Protein AF-A0A7C3TAK8-F1 (afdb_monomer_lite)

Sequence (300 aa):
MRSSPQGTPQSAGALSPDDLLASLFSAPSAEVPKWRRKILHLPTDVAARVLQSALAVSHNFREYQRLAFALAKLPCSEARETLAAQIRENHPYASVAVRALEYGGTPECLDKLVELIGAAPKRLKRAIARALARRRYAPGLPVICHHAYFRNKQPDPFIVHALTLFGRPAAILNLLIEDFRLDAETVAATIVALEALPPVLRRLKVLPALRRMAEEETRVPRERVQAICASYFNRTTLLRPSEREASSTLLRPASGPVQRETETLLRPSSENDLREEPEEPRPWWSRLAGRIRDLLDGSV

Foldseek 3Di:
DDDDDDDDPPDPDDQDLVNLLVCCVPPDPVCNVVSLVVLVPDDLVSSLVSLLVSLVPDPDLVSVLSSLLSLLLRPDPSSLVSLLVCQLVVPVNNLSSLVSLLNSLPLVSLVSLLVSLVRGDPVSVLSSLLSCLQSLPLVSQLSLLCQQAPPDPHGDVSSLVSLPSNDALLSNLCSNLVDPVDALLSSLNSVVSQVVSCPRNPPPPVLVSLVVVLVDPDPGDSVSSVSNNVSNCLQPDQWDDDPDDPPDPQTAGHDDPDDDDDRPRPDPPDPPPPDDDDPDPPPPVVVVVVVVVCVVVDDD

pLDDT: mean 74.64, std 18.74, range [31.97, 96.0]

Radius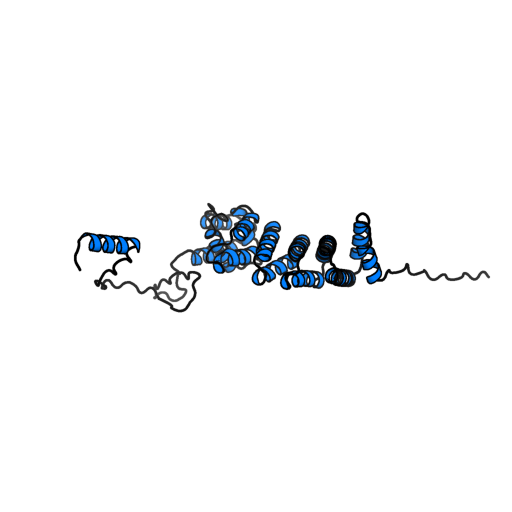 of gyration: 30.37 Å; chains: 1; bounding box: 61×72×121 Å

Structure (mmCIF, N/CA/C/O backbone):
data_AF-A0A7C3TAK8-F1
#
_entry.id   AF-A0A7C3TAK8-F1
#
loop_
_atom_site.group_PDB
_atom_site.id
_atom_site.type_symbol
_atom_site.label_atom_id
_atom_site.label_alt_id
_atom_site.label_comp_id
_atom_site.label_asym_id
_atom_site.label_entity_id
_atom_site.label_seq_id
_atom_site.pdbx_PDB_ins_code
_atom_site.Cartn_x
_atom_site.Cartn_y
_atom_site.Cartn_z
_atom_site.occupancy
_atom_site.B_iso_or_equiv
_atom_site.auth_seq_id
_atom_site.auth_comp_id
_atom_site.auth_asym_id
_atom_site.auth_atom_id
_atom_site.pdbx_PDB_model_num
ATOM 1 N N . MET A 1 1 ? 1.103 31.663 -69.637 1.00 39.72 1 MET A N 1
ATOM 2 C CA . MET A 1 1 ? 0.854 30.322 -69.069 1.00 39.72 1 MET A CA 1
ATOM 3 C C . MET A 1 1 ? 2.088 29.898 -68.286 1.00 39.72 1 MET A C 1
ATOM 5 O O . MET A 1 1 ? 3.092 29.559 -68.891 1.00 39.72 1 MET A O 1
ATOM 9 N N . ARG A 1 2 ? 2.062 30.043 -66.956 1.00 35.00 2 ARG A N 1
ATOM 10 C CA . ARG A 1 2 ? 3.114 29.573 -66.043 1.00 35.00 2 ARG A CA 1
ATOM 11 C C . ARG A 1 2 ? 2.514 28.427 -65.236 1.00 35.00 2 ARG A C 1
ATOM 13 O O . ARG A 1 2 ? 1.583 28.653 -64.472 1.00 35.00 2 ARG A O 1
ATOM 20 N N . SER A 1 3 ? 2.997 27.217 -65.466 1.00 34.38 3 SER A N 1
ATOM 21 C CA . SER A 1 3 ? 2.656 26.027 -64.692 1.00 34.38 3 SER A CA 1
ATOM 22 C C . SER A 1 3 ? 3.538 25.973 -63.446 1.00 34.38 3 SER A C 1
ATOM 24 O O . SER A 1 3 ? 4.749 25.781 -63.543 1.00 34.38 3 SER A O 1
ATOM 26 N N . SER A 1 4 ? 2.923 26.177 -62.284 1.00 33.97 4 SER A N 1
ATOM 27 C CA . SER A 1 4 ? 3.524 25.943 -60.971 1.00 33.97 4 SER A CA 1
ATOM 28 C C . SER A 1 4 ? 3.759 24.443 -60.757 1.00 33.97 4 SER A C 1
ATOM 30 O O . SER A 1 4 ? 2.826 23.668 -60.980 1.00 33.97 4 SER A O 1
ATOM 32 N N . PRO A 1 5 ? 4.931 23.999 -60.275 1.00 40.53 5 PRO A N 1
ATOM 33 C CA . PRO A 1 5 ? 5.057 22.659 -59.730 1.00 40.53 5 PRO A CA 1
ATOM 34 C C . PRO A 1 5 ? 4.454 22.646 -58.320 1.00 40.53 5 PRO A C 1
ATOM 36 O O . PRO A 1 5 ? 4.880 23.381 -57.428 1.00 40.53 5 PRO A O 1
ATOM 39 N N . GLN A 1 6 ? 3.431 21.813 -58.134 1.00 39.69 6 GLN A N 1
ATOM 40 C CA . GLN A 1 6 ? 2.915 21.432 -56.824 1.00 39.69 6 GLN A CA 1
ATOM 41 C C . GLN A 1 6 ? 3.996 20.630 -56.091 1.00 39.69 6 GLN A C 1
ATOM 43 O O . GLN A 1 6 ? 4.201 19.449 -56.355 1.00 39.69 6 GLN A O 1
ATOM 48 N N . GLY A 1 7 ? 4.704 21.286 -55.174 1.00 31.97 7 GLY A N 1
ATOM 49 C CA . GLY A 1 7 ? 5.477 20.607 -54.145 1.00 31.97 7 GLY A CA 1
ATOM 50 C C . GLY A 1 7 ? 4.521 20.081 -53.082 1.00 31.97 7 GLY A C 1
ATOM 51 O O . GLY A 1 7 ? 3.981 20.852 -52.291 1.00 31.97 7 GLY A O 1
ATOM 52 N N . THR A 1 8 ? 4.301 18.770 -53.070 1.00 34.66 8 THR A N 1
ATOM 53 C CA . THR A 1 8 ? 3.756 18.049 -51.915 1.00 34.66 8 THR A CA 1
ATOM 54 C C . THR A 1 8 ? 4.577 18.397 -50.667 1.00 34.66 8 THR A C 1
ATOM 56 O O . THR A 1 8 ? 5.810 18.341 -50.741 1.00 34.66 8 THR A O 1
ATOM 59 N N . PRO A 1 9 ? 3.957 18.741 -49.524 1.00 39.41 9 PRO A N 1
ATOM 60 C CA . PRO A 1 9 ? 4.706 18.984 -48.302 1.00 39.41 9 PRO A CA 1
ATOM 61 C C . PRO A 1 9 ? 5.405 17.687 -47.890 1.00 39.41 9 PRO A C 1
ATOM 63 O O . PRO A 1 9 ? 4.763 16.669 -47.636 1.00 39.41 9 PRO A O 1
ATOM 66 N N . GLN A 1 10 ? 6.737 17.732 -47.860 1.00 35.00 10 GLN A N 1
ATOM 67 C CA . GLN A 1 10 ? 7.578 16.697 -47.278 1.00 35.00 10 GLN A CA 1
ATOM 68 C C . GLN A 1 10 ? 7.094 16.421 -45.852 1.00 35.00 10 GLN A C 1
ATOM 70 O O . GLN A 1 10 ? 7.135 17.296 -44.986 1.00 35.00 10 GLN A O 1
ATOM 75 N N . SER A 1 11 ? 6.633 15.196 -45.609 1.00 36.91 11 SER A N 1
ATOM 76 C CA . SER A 1 11 ? 6.437 14.665 -44.268 1.00 36.91 11 SER A CA 1
ATOM 77 C C . SER A 1 11 ? 7.770 14.752 -43.527 1.00 36.91 11 SER A C 1
ATOM 79 O O . SER A 1 11 ? 8.714 14.033 -43.861 1.00 36.91 11 SER A O 1
ATOM 81 N N . ALA A 1 12 ? 7.866 15.652 -42.549 1.00 36.44 12 ALA A N 1
ATOM 82 C CA . ALA A 1 12 ? 8.983 15.692 -41.616 1.00 36.44 12 ALA A CA 1
ATOM 83 C C . ALA A 1 12 ? 9.189 14.279 -41.046 1.00 36.44 12 ALA A C 1
ATOM 85 O O . ALA A 1 12 ? 8.255 13.702 -40.490 1.00 36.44 12 ALA A O 1
ATOM 86 N N . GLY A 1 13 ? 10.380 13.713 -41.258 1.00 39.81 13 GLY A N 1
ATOM 87 C CA . GLY A 1 13 ? 10.695 12.318 -40.959 1.00 39.81 13 GLY A CA 1
ATOM 88 C C . GLY A 1 13 ? 10.281 11.924 -39.544 1.00 39.81 13 GLY A C 1
ATOM 89 O O . GLY A 1 13 ? 10.879 12.366 -38.560 1.00 39.81 13 GLY A O 1
ATOM 90 N N . ALA A 1 14 ? 9.245 11.094 -39.446 1.00 49.59 14 ALA A N 1
ATOM 91 C CA . ALA A 1 14 ? 8.880 10.431 -38.209 1.00 49.59 14 ALA A CA 1
ATOM 92 C C . ALA A 1 14 ? 9.986 9.415 -37.902 1.00 49.59 14 ALA A C 1
ATOM 94 O O . ALA A 1 14 ? 10.081 8.381 -38.558 1.00 49.59 14 ALA A O 1
ATOM 95 N N . LEU A 1 15 ? 10.865 9.752 -36.956 1.00 59.84 15 LEU A N 1
ATOM 96 C CA . LEU A 1 15 ? 11.874 8.825 -36.440 1.00 59.84 15 LEU A CA 1
ATOM 97 C C . LEU A 1 15 ? 11.175 7.549 -35.964 1.00 59.84 15 LEU A C 1
ATOM 99 O O . LEU A 1 15 ? 10.177 7.632 -35.239 1.00 59.84 15 LEU A O 1
ATOM 103 N N . SER A 1 16 ? 11.701 6.391 -36.370 1.00 69.81 16 SER A N 1
ATOM 104 C CA . SER A 1 16 ? 11.191 5.099 -35.922 1.00 69.81 16 SER A CA 1
ATOM 105 C C . SER A 1 16 ? 11.230 5.031 -34.387 1.00 69.81 16 SER A C 1
ATOM 107 O O . SER A 1 16 ? 12.150 5.582 -33.771 1.00 69.81 16 SER A O 1
ATOM 109 N N . PRO A 1 17 ? 10.260 4.369 -33.732 1.00 63.12 17 PRO A N 1
ATOM 110 C CA . PRO A 1 17 ? 10.298 4.157 -32.290 1.00 63.12 17 PRO A CA 1
ATOM 111 C C . PRO A 1 17 ? 11.620 3.536 -31.801 1.00 63.12 17 PRO A C 1
ATOM 113 O O . PRO A 1 17 ? 12.100 3.907 -30.730 1.00 63.12 17 PRO A O 1
ATOM 116 N N . ASP A 1 18 ? 12.253 2.689 -32.615 1.00 63.19 18 ASP A N 1
ATOM 117 C CA . ASP A 1 18 ? 13.557 2.087 -32.316 1.00 63.19 18 ASP A CA 1
ATOM 118 C C . ASP A 1 18 ? 14.712 3.100 -32.417 1.00 63.19 18 ASP A C 1
ATOM 120 O O . ASP A 1 18 ? 15.604 3.114 -31.565 1.00 63.19 18 ASP A O 1
ATOM 124 N N . ASP A 1 19 ? 14.653 4.036 -33.371 1.00 65.56 19 ASP A N 1
ATOM 125 C CA . ASP A 1 19 ? 15.633 5.126 -33.506 1.00 65.56 19 ASP A CA 1
ATOM 126 C C . ASP A 1 19 ? 15.550 6.104 -32.324 1.00 65.56 19 ASP A C 1
ATOM 128 O O . ASP A 1 19 ? 16.561 6.649 -31.868 1.00 65.56 19 ASP A O 1
ATOM 132 N N . LEU A 1 20 ? 14.341 6.319 -31.790 1.00 67.06 20 LEU A N 1
ATOM 133 C CA . LEU A 1 20 ? 14.117 7.133 -30.593 1.00 67.06 20 LEU A CA 1
ATOM 134 C C . LEU A 1 20 ? 14.710 6.482 -29.339 1.00 67.06 20 LEU A C 1
ATOM 136 O O . LEU A 1 20 ? 15.238 7.196 -28.482 1.00 67.06 20 LEU A O 1
ATOM 140 N N . LEU A 1 21 ? 14.659 5.152 -29.234 1.00 63.84 21 LEU A N 1
ATOM 141 C CA . LEU A 1 21 ? 15.285 4.409 -28.140 1.00 63.84 21 LEU A CA 1
ATOM 142 C C . LEU A 1 21 ? 16.800 4.408 -28.253 1.00 63.84 21 LEU A C 1
ATOM 144 O O . LEU A 1 21 ? 17.471 4.772 -27.288 1.00 63.84 21 LEU A O 1
ATOM 148 N N . ALA A 1 22 ? 17.339 4.091 -29.431 1.00 62.66 22 ALA A N 1
ATOM 149 C CA . ALA A 1 22 ? 18.774 4.152 -29.691 1.00 62.66 22 ALA A CA 1
ATOM 150 C C . ALA A 1 22 ? 19.341 5.547 -29.371 1.00 62.66 22 ALA A C 1
ATOM 152 O O . ALA A 1 22 ? 20.388 5.670 -28.729 1.00 62.66 22 ALA A O 1
ATOM 153 N N . SER A 1 23 ? 18.596 6.602 -29.718 1.00 66.12 23 SER A N 1
ATOM 154 C CA . SER A 1 23 ? 18.952 7.986 -29.393 1.00 66.12 23 SER A CA 1
ATOM 155 C C . SER A 1 23 ? 18.839 8.304 -27.898 1.00 66.12 23 SER A C 1
ATOM 157 O O . SER A 1 23 ? 19.676 9.030 -27.372 1.00 66.12 23 SER A O 1
ATOM 159 N N . LEU A 1 24 ? 17.845 7.765 -27.182 1.00 67.06 24 LEU A N 1
ATOM 160 C CA . LEU A 1 24 ? 17.702 7.943 -25.730 1.00 67.06 24 LEU A CA 1
ATOM 161 C C . LEU A 1 24 ? 18.849 7.273 -24.958 1.00 67.06 24 LEU A C 1
ATOM 163 O O . LEU A 1 24 ? 19.347 7.850 -23.989 1.00 67.06 24 LEU A O 1
ATOM 167 N N . PHE A 1 25 ? 19.249 6.071 -25.377 1.00 64.12 25 PHE A N 1
ATOM 168 C CA . PHE A 1 25 ? 20.331 5.306 -24.756 1.00 64.12 25 PHE A CA 1
ATOM 169 C C . PHE A 1 25 ? 21.714 5.890 -25.063 1.00 64.12 25 PHE A C 1
ATOM 171 O O . PHE A 1 25 ? 22.582 5.887 -24.195 1.00 64.12 25 PHE A O 1
ATOM 178 N N . SER A 1 26 ? 21.898 6.455 -26.259 1.00 64.06 26 SER A N 1
ATOM 179 C CA . SER A 1 26 ? 23.175 7.041 -26.693 1.00 64.06 26 SER A CA 1
ATOM 180 C C . SER A 1 26 ? 23.327 8.525 -26.327 1.00 64.06 26 SER A C 1
ATOM 182 O O . SER A 1 26 ? 24.415 9.085 -26.457 1.00 64.06 26 SER A O 1
ATOM 184 N N . ALA A 1 27 ? 22.254 9.189 -25.879 1.00 61.59 27 ALA A N 1
ATOM 185 C CA . ALA A 1 27 ? 22.272 10.618 -25.592 1.00 61.59 27 ALA A CA 1
ATOM 186 C C . ALA A 1 27 ? 23.139 10.960 -24.363 1.00 61.59 27 ALA A C 1
ATOM 188 O O . ALA A 1 27 ? 22.966 10.367 -23.288 1.00 61.59 27 ALA A O 1
ATOM 189 N N . PRO A 1 28 ? 23.995 11.998 -24.446 1.00 64.06 28 PRO A N 1
ATOM 190 C CA . PRO A 1 28 ? 24.678 12.525 -23.273 1.00 64.06 28 PRO A CA 1
ATOM 191 C C . PRO A 1 28 ? 23.649 12.999 -22.238 1.00 64.06 28 PRO A C 1
ATOM 193 O O . PRO A 1 28 ? 22.549 13.442 -22.573 1.00 64.06 28 PRO A O 1
ATOM 196 N N . SER A 1 29 ? 24.000 12.943 -20.947 1.00 62.78 29 SER A N 1
ATOM 197 C CA . SER A 1 29 ? 23.043 13.198 -19.854 1.00 62.78 29 SER A CA 1
ATOM 198 C C . SER A 1 29 ? 22.322 14.555 -19.943 1.00 62.78 29 SER A C 1
ATOM 200 O O . SER A 1 29 ? 21.230 14.689 -19.389 1.00 62.78 29 SER A O 1
ATOM 202 N N . ALA A 1 30 ? 22.911 15.542 -20.624 1.00 64.31 30 ALA A N 1
ATOM 203 C CA . ALA A 1 30 ? 22.325 16.859 -20.863 1.00 64.31 30 ALA A CA 1
ATOM 204 C C . ALA A 1 30 ? 21.160 16.845 -21.876 1.00 64.31 30 ALA A C 1
ATOM 206 O O . ALA A 1 30 ? 20.265 17.683 -21.793 1.00 64.31 30 ALA A O 1
ATOM 207 N N . GLU A 1 31 ? 21.122 15.880 -22.797 1.00 67.94 31 GLU A N 1
ATOM 208 C CA . GLU A 1 31 ? 20.113 15.787 -23.863 1.00 67.94 31 GLU A CA 1
ATOM 209 C C . GLU A 1 31 ? 18.930 14.878 -23.511 1.00 67.94 31 GLU A C 1
ATOM 211 O O . GLU A 1 31 ? 17.871 14.931 -24.139 1.00 67.94 31 GLU A O 1
ATOM 216 N N . VAL A 1 32 ? 19.058 14.090 -22.447 1.00 66.00 32 VAL A N 1
ATOM 217 C CA . VAL A 1 32 ? 18.008 13.199 -21.931 1.00 66.00 32 VAL A CA 1
ATOM 218 C C . VAL A 1 32 ? 16.669 13.914 -21.678 1.00 66.00 32 VAL A C 1
ATOM 220 O O . VAL A 1 32 ? 15.628 13.349 -22.019 1.00 66.00 32 VAL A O 1
ATOM 223 N N . PRO A 1 33 ? 16.611 15.155 -21.144 1.00 68.81 33 PRO A N 1
ATOM 224 C CA . PRO A 1 33 ? 15.347 15.879 -21.003 1.00 68.81 33 PRO A CA 1
ATOM 225 C C . PRO A 1 33 ? 14.663 16.170 -22.346 1.00 68.81 33 PRO A C 1
ATOM 227 O O . PRO A 1 33 ? 13.434 16.141 -22.421 1.00 68.81 33 PRO A O 1
ATOM 230 N N . LYS A 1 34 ? 15.441 16.426 -23.405 1.00 71.81 34 LYS A N 1
ATOM 231 C CA . LYS A 1 34 ? 14.942 16.703 -24.760 1.00 71.81 34 LYS A CA 1
ATOM 232 C C . LYS A 1 34 ? 14.314 15.449 -25.367 1.00 71.81 34 LYS A C 1
ATOM 234 O O . LYS A 1 34 ? 13.196 15.515 -25.870 1.00 71.81 34 LYS A O 1
ATOM 239 N N . TRP A 1 35 ? 14.981 14.303 -25.243 1.00 67.75 35 TRP A N 1
ATOM 240 C CA . TRP A 1 35 ? 14.453 13.013 -25.701 1.00 67.75 35 TRP A CA 1
ATOM 241 C C . TRP A 1 35 ? 13.244 12.553 -24.892 1.00 67.75 35 TRP A C 1
ATOM 243 O O . TRP A 1 35 ? 12.243 12.131 -25.463 1.00 67.75 35 TRP A O 1
ATOM 253 N N . ARG A 1 36 ? 13.264 12.755 -23.571 1.00 68.19 36 ARG A N 1
ATOM 254 C CA . ARG A 1 36 ? 12.106 12.489 -22.711 1.00 68.19 36 ARG A CA 1
ATOM 255 C C . ARG A 1 36 ? 10.881 13.301 -23.129 1.00 68.19 36 ARG A C 1
ATOM 257 O O . ARG A 1 36 ? 9.788 12.752 -23.154 1.00 68.19 36 ARG A O 1
ATOM 264 N N . ARG A 1 37 ? 11.045 14.589 -23.459 1.00 73.69 37 ARG A N 1
ATOM 265 C CA . ARG A 1 37 ? 9.940 15.412 -23.979 1.00 73.69 37 ARG A CA 1
ATOM 266 C C . ARG A 1 37 ? 9.415 14.849 -25.295 1.00 73.69 37 ARG A C 1
ATOM 268 O O . ARG A 1 37 ? 8.216 14.657 -25.409 1.00 73.69 37 ARG A O 1
ATOM 275 N N . LYS A 1 38 ? 10.300 14.514 -26.240 1.00 73.12 38 LYS A N 1
ATOM 276 C CA . LYS A 1 38 ? 9.901 13.924 -27.528 1.00 73.12 38 LYS A CA 1
ATOM 277 C C . LYS A 1 38 ? 9.096 12.629 -27.364 1.00 73.12 38 LYS A C 1
ATOM 279 O O . LYS A 1 38 ? 8.053 12.506 -27.987 1.00 73.12 38 LYS A O 1
ATOM 284 N N . ILE A 1 39 ? 9.527 11.712 -26.493 1.00 72.50 39 ILE A N 1
ATOM 285 C CA . ILE A 1 39 ? 8.811 10.447 -26.243 1.00 72.50 39 ILE A CA 1
ATOM 286 C C . ILE A 1 39 ? 7.451 10.699 -25.580 1.00 72.50 39 ILE A C 1
ATOM 288 O O . ILE A 1 39 ? 6.465 10.077 -25.952 1.00 72.50 39 ILE A O 1
ATOM 292 N N . LEU A 1 40 ? 7.371 11.639 -24.632 1.00 71.81 40 LEU A N 1
ATOM 293 C CA . LEU A 1 40 ? 6.108 11.991 -23.973 1.00 71.81 40 LEU A CA 1
ATOM 294 C C . LEU A 1 40 ? 5.127 12.758 -24.882 1.00 71.81 40 LEU A C 1
ATOM 296 O O . LEU A 1 40 ? 3.967 12.896 -24.510 1.00 71.81 40 LEU A O 1
ATOM 300 N N . HIS A 1 41 ? 5.572 13.257 -26.040 1.00 79.12 41 HIS A N 1
ATOM 301 C CA . HIS A 1 41 ? 4.708 13.867 -27.058 1.00 79.12 41 HIS A CA 1
ATOM 302 C C . HIS A 1 41 ? 4.146 12.856 -28.069 1.00 79.12 41 HIS A C 1
ATOM 304 O O . HIS A 1 41 ? 3.303 13.228 -28.883 1.00 79.12 41 HIS A O 1
ATOM 310 N N . LEU A 1 42 ? 4.593 11.597 -28.037 1.00 78.06 42 LEU A N 1
ATOM 311 C CA . LEU A 1 42 ? 3.998 10.530 -28.841 1.00 78.06 42 LEU A CA 1
ATOM 312 C C . LEU A 1 42 ? 2.617 10.136 -28.285 1.00 78.06 42 LEU A C 1
ATOM 314 O O . LEU A 1 42 ? 2.353 10.349 -27.098 1.00 78.06 42 LEU A O 1
ATOM 318 N N . PRO A 1 43 ? 1.755 9.498 -29.101 1.00 82.50 43 PRO A N 1
ATOM 319 C CA . PRO A 1 43 ? 0.556 8.836 -28.597 1.00 82.50 43 PRO A CA 1
ATOM 320 C C . PRO A 1 43 ? 0.905 7.893 -27.441 1.00 82.50 43 PRO A C 1
ATOM 322 O O . PRO A 1 43 ? 1.914 7.184 -27.496 1.00 82.50 43 PRO A O 1
ATOM 325 N N . THR A 1 44 ? 0.071 7.877 -26.402 1.00 82.44 44 THR A N 1
ATOM 326 C CA . THR A 1 44 ? 0.331 7.167 -25.138 1.00 82.44 44 THR A CA 1
ATOM 327 C C . THR A 1 44 ? 0.680 5.700 -25.339 1.00 82.44 44 THR A C 1
ATOM 329 O O . THR A 1 44 ? 1.598 5.202 -24.693 1.00 82.44 44 THR A O 1
ATOM 332 N N . ASP A 1 45 ? 0.011 5.036 -26.278 1.00 82.94 45 ASP A N 1
ATOM 333 C CA . ASP A 1 45 ? 0.165 3.600 -26.532 1.00 82.94 45 ASP A CA 1
ATOM 334 C C . ASP A 1 45 ? 1.469 3.288 -27.272 1.00 82.94 45 ASP A C 1
ATOM 336 O O . ASP A 1 45 ? 2.043 2.208 -27.134 1.00 82.94 45 ASP A O 1
ATOM 340 N N . VAL A 1 46 ? 1.961 4.241 -28.067 1.00 82.12 46 VAL A N 1
ATOM 341 C CA . VAL A 1 46 ? 3.260 4.133 -28.740 1.00 82.12 46 VAL A CA 1
ATOM 342 C C . VAL A 1 46 ? 4.367 4.414 -27.731 1.00 82.12 46 VAL A C 1
ATOM 344 O O . VAL A 1 46 ? 5.292 3.619 -27.600 1.00 82.12 46 VAL A O 1
ATOM 347 N N . ALA A 1 47 ? 4.241 5.491 -26.949 1.00 81.81 47 ALA A N 1
ATOM 348 C CA . ALA A 1 47 ? 5.196 5.827 -25.896 1.00 81.81 47 ALA A CA 1
ATOM 349 C C . ALA A 1 47 ? 5.331 4.705 -24.853 1.00 81.81 47 ALA A C 1
ATOM 351 O O . ALA A 1 47 ? 6.444 4.402 -24.423 1.00 81.81 47 ALA A O 1
ATOM 352 N N . ALA A 1 48 ? 4.215 4.076 -24.463 1.00 84.81 48 ALA A N 1
ATOM 353 C CA . ALA A 1 48 ? 4.203 2.959 -23.527 1.00 84.81 48 ALA A CA 1
ATOM 354 C C . ALA A 1 48 ? 4.982 1.767 -24.088 1.00 84.81 48 ALA A C 1
ATOM 356 O O . ALA A 1 48 ? 5.961 1.362 -23.468 1.00 84.81 48 ALA A O 1
ATOM 357 N N . ARG A 1 49 ? 4.631 1.271 -25.281 1.00 85.00 49 ARG A N 1
ATOM 358 C CA . ARG A 1 49 ? 5.310 0.124 -25.914 1.00 85.00 49 ARG A CA 1
ATOM 359 C C . ARG A 1 49 ? 6.812 0.343 -26.082 1.00 85.00 49 ARG A C 1
ATOM 361 O O . ARG A 1 49 ? 7.606 -0.528 -25.743 1.00 85.00 49 ARG A O 1
ATOM 368 N N . VAL A 1 50 ? 7.193 1.534 -26.533 1.00 82.56 50 VAL A N 1
ATOM 369 C CA . VAL A 1 50 ? 8.593 1.940 -26.717 1.00 82.56 50 VAL A CA 1
ATOM 370 C C . VAL A 1 50 ? 9.359 1.925 -25.396 1.00 82.56 50 VAL A C 1
ATOM 372 O O . VAL A 1 50 ? 10.452 1.381 -25.293 1.00 82.56 50 VAL A O 1
ATOM 375 N N . LEU A 1 51 ? 8.791 2.503 -24.340 1.00 84.31 51 LEU A N 1
ATOM 376 C CA . LEU A 1 51 ? 9.462 2.519 -23.045 1.00 84.31 51 LEU A CA 1
ATOM 377 C C . LEU A 1 51 ? 9.452 1.143 -22.360 1.00 84.31 51 LEU A C 1
ATOM 379 O O . LEU A 1 51 ? 10.368 0.857 -21.593 1.00 84.31 51 LEU A O 1
ATOM 383 N N . GLN A 1 52 ? 8.452 0.298 -22.624 1.00 87.25 52 GLN A N 1
ATOM 384 C CA . GLN A 1 52 ? 8.389 -1.080 -22.131 1.00 87.25 52 GLN A CA 1
ATOM 385 C C . GLN A 1 52 ? 9.498 -1.941 -22.742 1.00 87.25 52 GLN A C 1
ATOM 387 O O . GLN A 1 52 ? 10.239 -2.582 -21.996 1.00 87.25 52 GLN A O 1
ATOM 392 N N . SER A 1 53 ? 9.657 -1.914 -24.071 1.00 83.88 53 SER A N 1
ATOM 393 C CA . SER A 1 53 ? 10.725 -2.655 -24.756 1.00 83.88 53 SER A CA 1
ATOM 394 C C . SER A 1 53 ? 12.105 -2.186 -24.294 1.00 83.88 53 SER A C 1
ATOM 396 O O . SER A 1 53 ? 12.963 -2.998 -23.954 1.00 83.88 53 SER A O 1
ATOM 398 N N . ALA A 1 54 ? 12.288 -0.873 -24.154 1.00 82.31 54 ALA A N 1
ATOM 399 C CA . ALA A 1 54 ? 13.509 -0.283 -23.620 1.00 82.31 54 ALA A CA 1
ATOM 400 C C . ALA A 1 54 ? 13.807 -0.713 -22.179 1.00 82.31 54 ALA A C 1
ATOM 402 O O . ALA A 1 54 ? 14.958 -0.963 -21.824 1.00 82.31 54 ALA A O 1
ATOM 403 N N . LEU A 1 55 ? 12.780 -0.789 -21.329 1.00 86.00 55 LEU A N 1
ATOM 404 C CA . LEU A 1 55 ? 12.948 -1.185 -19.934 1.00 86.00 55 LEU A CA 1
ATOM 405 C C . LEU A 1 55 ? 13.366 -2.656 -19.825 1.00 86.00 55 LEU A C 1
ATOM 407 O O . LEU A 1 55 ? 14.231 -2.961 -19.004 1.00 86.00 55 LEU A O 1
ATOM 411 N N . ALA A 1 56 ? 12.829 -3.532 -20.679 1.00 84.69 56 ALA A N 1
ATOM 412 C CA . ALA A 1 56 ? 13.172 -4.955 -20.714 1.00 84.69 56 ALA A CA 1
ATOM 413 C C . ALA A 1 56 ? 14.646 -5.222 -21.075 1.00 84.69 56 ALA A C 1
ATOM 415 O O . ALA A 1 56 ? 15.231 -6.181 -20.579 1.00 84.69 56 ALA A O 1
ATOM 416 N N . VAL A 1 57 ? 15.256 -4.364 -21.899 1.00 83.88 57 VAL A N 1
ATOM 417 C CA . VAL A 1 57 ? 16.657 -4.503 -22.348 1.00 83.88 57 VAL A CA 1
ATOM 418 C C . VAL A 1 57 ? 17.624 -3.659 -21.501 1.00 83.88 57 VAL A C 1
ATOM 420 O O . VAL A 1 57 ? 18.836 -3.717 -21.672 1.00 83.88 57 VAL A O 1
ATOM 423 N N . SER A 1 58 ? 17.126 -2.863 -20.550 1.00 82.19 58 SER A N 1
ATOM 424 C CA . SER A 1 58 ? 17.990 -1.978 -19.762 1.00 82.19 58 SER A CA 1
ATOM 425 C C . SER A 1 58 ? 18.930 -2.754 -18.827 1.00 82.19 58 SER A C 1
ATOM 427 O O . SER A 1 58 ? 18.502 -3.518 -17.963 1.00 82.19 58 SER A O 1
ATOM 429 N N . HIS A 1 59 ? 20.237 -2.520 -18.969 1.00 79.00 59 HIS A N 1
ATOM 430 C CA . HIS A 1 59 ? 21.269 -3.219 -18.192 1.00 79.00 59 HIS A CA 1
ATOM 431 C C . HIS A 1 59 ? 21.804 -2.394 -17.015 1.00 79.00 59 HIS A C 1
ATOM 433 O O . HIS A 1 59 ? 22.432 -2.938 -16.107 1.00 79.00 59 HIS A O 1
ATOM 439 N N . ASN A 1 60 ? 21.555 -1.080 -17.002 1.00 86.31 60 ASN A N 1
ATOM 440 C CA . ASN A 1 60 ? 22.067 -0.171 -15.981 1.00 86.31 60 ASN A CA 1
ATOM 441 C C . ASN A 1 60 ? 20.945 0.421 -15.116 1.00 86.31 60 ASN A C 1
ATOM 443 O O . ASN A 1 60 ? 19.911 0.877 -15.605 1.00 86.31 60 ASN A O 1
ATOM 447 N N . PHE A 1 61 ? 21.208 0.525 -13.812 1.00 86.81 61 PHE A N 1
ATOM 448 C CA . PHE A 1 61 ? 20.349 1.183 -12.830 1.00 86.81 61 PHE A CA 1
ATOM 449 C C . PHE A 1 61 ? 19.873 2.581 -13.262 1.00 86.81 61 PHE A C 1
ATOM 451 O O . PHE A 1 61 ? 18.697 2.910 -13.099 1.00 86.81 61 PHE A O 1
ATOM 458 N N . ARG A 1 62 ? 20.767 3.428 -13.800 1.00 84.81 62 ARG A N 1
ATOM 459 C CA . ARG A 1 62 ? 20.413 4.814 -14.175 1.00 84.81 62 ARG A CA 1
ATOM 460 C C . ARG A 1 62 ? 19.427 4.864 -15.342 1.00 84.81 62 ARG A C 1
ATOM 462 O O . ARG A 1 62 ? 18.529 5.707 -15.342 1.00 84.81 62 ARG A O 1
ATOM 469 N N . GLU A 1 63 ? 19.595 3.979 -16.316 1.00 83.12 63 GLU A N 1
ATOM 470 C CA . GLU A 1 63 ? 18.701 3.843 -17.470 1.00 83.12 63 GLU A CA 1
ATOM 471 C C . GLU A 1 63 ? 17.349 3.304 -17.027 1.00 83.12 63 GLU A C 1
ATOM 473 O O . GLU A 1 63 ? 16.331 3.955 -17.263 1.00 83.12 63 GLU A O 1
ATOM 478 N N . TYR A 1 64 ? 17.355 2.204 -16.269 1.00 89.06 64 TYR A N 1
ATOM 479 C CA . TYR A 1 64 ? 16.150 1.617 -15.693 1.00 89.06 64 TYR A CA 1
ATOM 480 C C . TYR A 1 64 ? 15.342 2.659 -14.915 1.00 89.06 64 TYR A C 1
ATOM 482 O O . TYR A 1 64 ? 14.137 2.805 -15.107 1.00 89.06 64 TYR A O 1
ATOM 490 N N . GLN A 1 65 ? 16.005 3.450 -14.065 1.00 89.25 65 GLN A N 1
ATOM 491 C CA . GLN A 1 65 ? 15.347 4.510 -13.309 1.00 89.25 65 GLN A CA 1
ATOM 492 C C . GLN A 1 65 ? 14.701 5.553 -14.221 1.00 89.25 65 GLN A C 1
ATOM 494 O O . GLN A 1 65 ? 13.557 5.940 -14.000 1.00 89.25 65 GLN A O 1
ATOM 499 N N . ARG A 1 66 ? 15.395 6.024 -15.255 1.00 84.69 66 ARG A N 1
ATOM 500 C CA . ARG A 1 66 ? 14.834 7.031 -16.166 1.00 84.69 66 ARG A CA 1
ATOM 501 C C . ARG A 1 66 ? 13.614 6.496 -16.915 1.00 84.69 66 ARG A C 1
ATOM 503 O O . ARG A 1 66 ? 12.608 7.204 -16.984 1.00 84.69 66 ARG A O 1
ATOM 510 N N . LEU A 1 67 ? 13.694 5.262 -17.408 1.00 88.12 67 LEU A N 1
ATOM 511 C CA . LEU A 1 67 ? 12.626 4.590 -18.148 1.00 88.12 67 LEU A CA 1
ATOM 512 C C . LEU A 1 67 ? 11.417 4.307 -17.256 1.00 88.12 67 LEU A C 1
ATOM 514 O O . LEU A 1 67 ? 10.301 4.685 -17.604 1.00 88.12 67 LEU A O 1
ATOM 518 N N . ALA A 1 68 ? 11.632 3.762 -16.057 1.00 90.19 68 ALA A N 1
ATOM 519 C CA . ALA A 1 68 ? 10.558 3.470 -15.113 1.00 90.19 68 ALA A CA 1
ATOM 520 C C . ALA A 1 68 ? 9.779 4.737 -14.716 1.00 90.19 68 ALA A C 1
ATOM 522 O O . ALA A 1 68 ? 8.550 4.751 -14.716 1.00 90.19 68 ALA A O 1
ATOM 523 N N . PHE A 1 69 ? 10.481 5.841 -14.439 1.00 88.81 69 PHE A N 1
ATOM 524 C CA . PHE A 1 69 ? 9.846 7.127 -14.124 1.00 88.81 69 PHE A CA 1
ATOM 525 C C . PHE A 1 69 ? 9.230 7.828 -15.344 1.00 88.81 69 PHE A C 1
ATOM 527 O O . PHE A 1 69 ? 8.447 8.766 -15.176 1.00 88.81 69 PHE A O 1
ATOM 534 N N . ALA A 1 70 ? 9.616 7.466 -16.567 1.00 86.44 70 ALA A N 1
ATOM 535 C CA . ALA A 1 70 ? 8.933 7.921 -17.772 1.00 86.44 70 ALA A CA 1
ATOM 536 C C . ALA A 1 70 ? 7.631 7.134 -17.974 1.00 86.44 70 ALA A C 1
ATOM 538 O O . ALA A 1 70 ? 6.590 7.759 -18.147 1.00 86.44 70 ALA A O 1
ATOM 539 N N . LEU A 1 71 ? 7.671 5.805 -17.825 1.00 89.19 71 LEU A N 1
ATOM 540 C CA . LEU A 1 71 ? 6.494 4.931 -17.879 1.00 89.19 71 LEU A CA 1
ATOM 541 C C . LEU A 1 71 ? 5.435 5.325 -16.853 1.00 89.19 71 LEU A C 1
ATOM 543 O O . LEU A 1 71 ? 4.272 5.472 -17.204 1.00 89.19 71 LEU A O 1
ATOM 547 N N . ALA A 1 72 ? 5.832 5.583 -15.606 1.00 89.00 72 ALA A N 1
ATOM 548 C CA . ALA A 1 72 ? 4.889 5.955 -14.552 1.00 89.00 72 ALA A CA 1
ATOM 549 C C . ALA A 1 72 ? 4.194 7.314 -14.758 1.00 89.00 72 ALA A C 1
ATOM 551 O O . ALA A 1 72 ? 3.240 7.619 -14.046 1.00 89.00 72 ALA A O 1
ATOM 552 N N . LYS A 1 73 ? 4.676 8.154 -15.687 1.00 87.88 73 LYS A N 1
ATOM 553 C CA . LYS A 1 73 ? 4.009 9.413 -16.056 1.00 87.88 73 LYS A CA 1
ATOM 554 C C . LYS A 1 73 ? 2.925 9.228 -17.112 1.00 87.88 73 LYS A C 1
ATOM 556 O O . LYS A 1 73 ? 2.139 10.149 -17.312 1.00 87.88 73 LYS A O 1
ATOM 561 N N . LEU A 1 74 ? 2.916 8.100 -17.817 1.00 87.25 74 LEU A N 1
ATOM 562 C CA . LEU A 1 74 ? 1.941 7.858 -18.868 1.00 87.25 74 LEU A CA 1
ATOM 563 C C . LEU A 1 74 ? 0.584 7.493 -18.245 1.00 87.25 74 LEU A C 1
ATOM 565 O O . LEU A 1 74 ? 0.537 6.619 -17.377 1.00 87.25 74 LEU A O 1
ATOM 569 N N . PRO A 1 75 ? -0.527 8.103 -18.694 1.00 84.00 75 PRO A N 1
ATOM 570 C CA . PRO A 1 75 ? -1.873 7.765 -18.235 1.00 84.00 75 PRO A CA 1
ATOM 571 C C . PRO A 1 75 ? -2.383 6.481 -18.920 1.00 84.00 75 PRO A C 1
ATOM 573 O O . PRO A 1 75 ? -3.430 6.477 -19.552 1.00 84.00 75 PRO A O 1
ATOM 576 N N . CYS A 1 76 ? -1.624 5.386 -18.832 1.00 87.12 76 CYS A N 1
ATOM 577 C CA . CYS A 1 76 ? -1.933 4.108 -19.481 1.00 87.12 76 CYS A CA 1
ATOM 578 C C . CYS A 1 76 ? -1.853 2.954 -18.467 1.00 87.12 76 CYS A C 1
ATOM 580 O O . CYS A 1 76 ? -0.976 2.939 -17.596 1.00 87.12 76 CYS A O 1
ATOM 582 N N . SER A 1 77 ? -2.784 1.999 -18.542 1.00 89.06 77 SER A N 1
ATOM 583 C CA . SER A 1 77 ? -2.817 0.808 -17.678 1.00 89.06 77 SER A CA 1
ATOM 584 C C . SER A 1 77 ? -1.662 -0.149 -17.970 1.00 89.06 77 SER A C 1
ATOM 586 O O . SER A 1 77 ? -1.040 -0.650 -17.035 1.00 89.06 77 SER A O 1
ATOM 588 N N . GLU A 1 78 ? -1.287 -0.323 -19.236 1.00 88.38 78 GLU A N 1
ATOM 589 C CA . GLU A 1 78 ? -0.185 -1.202 -19.648 1.00 88.38 78 GLU A CA 1
ATOM 590 C C . GLU A 1 78 ? 1.163 -0.763 -19.058 1.00 88.38 78 GLU A C 1
ATOM 592 O O . GLU A 1 78 ? 1.967 -1.586 -18.612 1.00 88.38 78 GLU A O 1
ATOM 597 N N . ALA A 1 79 ? 1.416 0.550 -18.993 1.00 88.38 79 ALA A N 1
ATOM 598 C CA . ALA A 1 79 ? 2.625 1.096 -18.376 1.00 88.38 79 ALA A CA 1
ATOM 599 C C . ALA A 1 79 ? 2.711 0.742 -16.879 1.00 88.38 79 ALA A C 1
ATOM 601 O O . ALA A 1 79 ? 3.780 0.385 -16.375 1.00 88.38 79 ALA A O 1
ATOM 602 N N . ARG A 1 80 ? 1.573 0.786 -16.175 1.00 92.31 80 ARG A N 1
ATOM 603 C CA . ARG A 1 80 ? 1.465 0.408 -14.759 1.00 92.31 80 ARG A CA 1
ATOM 604 C C . ARG A 1 80 ? 1.643 -1.093 -14.564 1.00 92.31 80 ARG A C 1
ATOM 606 O O . ARG A 1 80 ? 2.386 -1.495 -13.670 1.00 92.31 80 ARG A O 1
ATOM 613 N N . GLU A 1 81 ? 1.020 -1.908 -15.412 1.00 93.31 81 GLU A N 1
ATOM 614 C CA . GLU A 1 81 ? 1.163 -3.367 -15.373 1.00 93.31 81 GLU A CA 1
ATOM 615 C C . GLU A 1 81 ? 2.593 -3.819 -15.636 1.00 93.31 81 GLU A C 1
ATOM 617 O O . GLU A 1 81 ? 3.084 -4.723 -14.965 1.00 93.31 81 GLU A O 1
ATOM 622 N N . THR A 1 82 ? 3.303 -3.139 -16.532 1.00 93.12 82 THR A N 1
ATOM 623 C CA . THR A 1 82 ? 4.713 -3.445 -16.785 1.00 93.12 82 THR A CA 1
ATOM 624 C C . THR A 1 82 ? 5.554 -3.199 -15.535 1.00 93.12 82 THR A C 1
ATOM 626 O O . THR A 1 82 ? 6.322 -4.063 -15.117 1.00 93.12 82 THR A O 1
ATOM 629 N N . LEU A 1 83 ? 5.384 -2.049 -14.873 1.00 93.31 83 LEU A N 1
ATOM 630 C CA . LEU A 1 83 ? 6.083 -1.770 -13.614 1.00 93.31 83 LEU A CA 1
ATOM 631 C C . LEU A 1 83 ? 5.679 -2.750 -12.504 1.00 93.31 83 LEU A C 1
ATOM 633 O O . LEU A 1 83 ? 6.522 -3.151 -11.702 1.00 93.31 83 LEU A O 1
ATOM 637 N N . ALA A 1 84 ? 4.412 -3.165 -12.466 1.00 93.50 84 ALA A N 1
ATOM 638 C CA . ALA A 1 84 ? 3.929 -4.172 -11.533 1.00 93.50 84 ALA A CA 1
ATOM 639 C C . ALA A 1 84 ? 4.560 -5.549 -11.787 1.00 93.50 84 ALA A C 1
ATOM 641 O O . ALA A 1 84 ? 4.967 -6.208 -10.831 1.00 93.50 84 ALA A O 1
ATOM 642 N N . ALA A 1 85 ? 4.691 -5.968 -13.048 1.00 92.75 85 ALA A N 1
ATOM 643 C CA . ALA A 1 85 ? 5.346 -7.216 -13.435 1.00 92.75 85 ALA A CA 1
ATOM 644 C C . ALA A 1 85 ? 6.804 -7.246 -12.957 1.00 92.75 85 ALA A C 1
ATOM 646 O O . ALA A 1 85 ? 7.204 -8.186 -12.279 1.00 92.75 85 ALA A O 1
ATOM 647 N N . GLN A 1 86 ? 7.543 -6.150 -13.146 1.00 92.19 86 GLN A N 1
ATOM 648 C CA . GLN A 1 86 ? 8.924 -6.014 -12.663 1.00 92.19 86 GLN A CA 1
ATOM 649 C C . GLN A 1 86 ? 9.054 -6.163 -11.136 1.00 92.19 86 GLN A C 1
ATOM 651 O O . GLN A 1 86 ? 10.067 -6.651 -10.627 1.00 92.19 86 GLN A O 1
ATOM 656 N N . ILE A 1 87 ? 8.031 -5.742 -10.384 1.00 92.88 87 ILE A N 1
ATOM 657 C CA . ILE A 1 87 ? 7.967 -5.923 -8.928 1.00 92.88 87 ILE A CA 1
ATOM 658 C C . ILE A 1 87 ? 7.641 -7.379 -8.575 1.00 92.88 87 ILE A C 1
ATOM 660 O O . ILE A 1 87 ? 8.268 -7.923 -7.664 1.00 92.88 87 ILE A O 1
ATOM 664 N N . ARG A 1 88 ? 6.689 -8.008 -9.283 1.00 92.25 88 ARG A N 1
ATOM 665 C CA . ARG A 1 88 ? 6.292 -9.417 -9.084 1.00 92.25 88 ARG A CA 1
ATOM 666 C C . ARG A 1 88 ? 7.444 -10.376 -9.356 1.00 92.25 88 ARG A C 1
ATOM 668 O O . ARG A 1 88 ? 7.703 -11.259 -8.546 1.00 92.25 88 ARG A O 1
ATOM 675 N N . GLU A 1 89 ? 8.164 -10.149 -10.446 1.00 90.56 89 GLU A N 1
ATOM 676 C CA . GLU A 1 89 ? 9.329 -10.932 -10.870 1.00 90.56 89 GLU A CA 1
ATOM 677 C C . GLU A 1 89 ? 10.574 -10.661 -10.015 1.00 90.56 89 GLU A C 1
ATOM 679 O O . GLU A 1 89 ? 11.596 -11.323 -10.175 1.00 90.56 89 GLU A O 1
ATOM 684 N N . ASN A 1 90 ? 10.500 -9.709 -9.076 1.00 86.69 90 ASN A N 1
ATOM 685 C CA . ASN A 1 90 ? 11.602 -9.332 -8.195 1.00 86.69 90 ASN A CA 1
ATOM 686 C C . ASN A 1 90 ? 12.879 -8.961 -8.975 1.00 86.69 90 ASN A C 1
ATOM 688 O O . ASN A 1 90 ? 13.989 -9.358 -8.611 1.00 86.69 90 ASN A O 1
ATOM 692 N N . HIS A 1 91 ? 12.717 -8.159 -10.032 1.00 87.44 91 HIS A N 1
ATOM 693 C CA . HIS A 1 91 ? 13.830 -7.620 -10.809 1.00 87.44 91 HIS A CA 1
ATOM 694 C C . HIS A 1 91 ? 14.870 -6.946 -9.881 1.00 87.44 91 HIS A C 1
ATOM 696 O O . HIS A 1 91 ? 14.475 -6.318 -8.887 1.00 87.44 91 HIS A O 1
ATOM 702 N N . PRO A 1 92 ? 16.187 -6.975 -10.181 1.00 88.62 92 PRO A N 1
ATOM 703 C CA . PRO A 1 92 ? 17.224 -6.346 -9.348 1.00 88.62 92 PRO A CA 1
ATOM 704 C C . PRO A 1 92 ? 16.936 -4.883 -8.967 1.00 88.62 92 PRO A C 1
ATOM 706 O O . PRO A 1 92 ? 17.324 -4.408 -7.895 1.00 88.62 92 PRO A O 1
ATOM 709 N N . TYR A 1 93 ? 16.193 -4.176 -9.823 1.00 91.56 93 TYR A N 1
ATOM 710 C CA . TYR A 1 93 ? 15.792 -2.781 -9.639 1.00 91.56 93 TYR A CA 1
ATOM 711 C C . TYR A 1 93 ? 14.310 -2.592 -9.275 1.00 91.56 93 TYR A C 1
ATOM 713 O O . TYR A 1 93 ? 13.809 -1.473 -9.334 1.00 91.56 93 TYR A O 1
ATOM 721 N N . ALA A 1 94 ? 13.606 -3.627 -8.811 1.00 91.94 94 ALA A N 1
ATOM 722 C CA . ALA A 1 94 ? 12.180 -3.571 -8.461 1.00 91.94 94 ALA A CA 1
ATOM 723 C C . ALA A 1 94 ? 11.828 -2.459 -7.451 1.00 91.94 94 ALA A C 1
ATOM 725 O O . ALA A 1 94 ? 10.758 -1.857 -7.510 1.00 91.94 94 ALA A O 1
ATOM 726 N N . SER A 1 95 ? 12.747 -2.103 -6.545 1.00 93.12 95 SER A N 1
ATOM 727 C CA . SER A 1 95 ? 12.542 -0.965 -5.629 1.00 93.12 95 SER A CA 1
ATOM 728 C C . SER A 1 95 ? 12.406 0.388 -6.348 1.00 93.12 95 SER A C 1
ATOM 730 O O . SER A 1 95 ? 11.747 1.297 -5.842 1.00 93.12 95 SER A O 1
ATOM 732 N N . VAL A 1 96 ? 12.999 0.519 -7.536 1.00 94.44 96 VAL A N 1
ATOM 733 C CA . VAL A 1 96 ? 12.862 1.685 -8.413 1.00 94.44 96 VAL A CA 1
ATOM 734 C C . VAL A 1 96 ? 11.499 1.684 -9.091 1.00 94.44 96 VAL A C 1
ATOM 736 O O . VAL A 1 96 ? 10.873 2.737 -9.136 1.00 94.44 96 VAL A O 1
ATOM 739 N N . ALA A 1 97 ? 10.997 0.524 -9.524 1.00 94.12 97 ALA A N 1
ATOM 740 C CA . ALA A 1 97 ? 9.638 0.397 -10.050 1.00 94.12 97 ALA A CA 1
ATOM 741 C C . ALA A 1 97 ? 8.583 0.782 -8.994 1.00 94.12 97 ALA A C 1
ATOM 743 O O . ALA A 1 97 ? 7.663 1.538 -9.298 1.00 94.12 97 ALA A O 1
ATOM 744 N N . VAL A 1 98 ? 8.777 0.395 -7.724 1.00 96.00 98 VAL A N 1
ATOM 745 C CA . VAL A 1 98 ? 7.925 0.854 -6.605 1.00 96.00 98 VAL A CA 1
ATOM 746 C C . VAL A 1 98 ? 7.940 2.382 -6.482 1.00 96.00 98 VAL A C 1
ATOM 748 O O . VAL A 1 98 ? 6.886 3.004 -6.368 1.00 96.00 98 VAL A O 1
ATOM 751 N N . ARG A 1 99 ? 9.125 3.007 -6.529 1.00 95.31 99 ARG A N 1
ATOM 752 C CA . ARG A 1 99 ? 9.253 4.476 -6.483 1.00 95.31 99 ARG A CA 1
ATOM 753 C C . ARG A 1 99 ? 8.665 5.160 -7.716 1.00 95.31 99 ARG A C 1
ATOM 755 O O . ARG A 1 99 ? 8.181 6.280 -7.602 1.00 95.31 99 ARG A O 1
ATOM 762 N N . ALA A 1 100 ? 8.721 4.518 -8.877 1.00 93.62 100 ALA A N 1
ATOM 763 C CA . ALA A 1 100 ? 8.126 5.035 -10.098 1.00 93.62 100 ALA A CA 1
ATOM 764 C C . ALA A 1 100 ? 6.594 5.046 -9.987 1.00 93.62 100 ALA A C 1
ATOM 766 O O . ALA A 1 100 ? 5.994 6.095 -10.199 1.00 93.62 100 ALA A O 1
ATOM 767 N N . LEU A 1 101 ? 5.971 3.946 -9.546 1.00 94.88 101 LEU A N 1
ATOM 768 C CA . LEU A 1 101 ? 4.526 3.897 -9.270 1.00 94.88 101 LEU A CA 1
ATOM 769 C C . LEU A 1 101 ? 4.109 4.924 -8.206 1.00 94.88 101 LEU A C 1
ATOM 771 O O . LEU A 1 101 ? 3.138 5.656 -8.389 1.00 94.88 101 LEU A O 1
ATOM 775 N N . GLU A 1 102 ? 4.891 5.054 -7.129 1.00 95.06 102 GLU A N 1
ATOM 776 C CA . GLU A 1 102 ? 4.699 6.106 -6.123 1.00 95.06 102 GLU A CA 1
ATOM 777 C C . GLU A 1 102 ? 4.748 7.507 -6.746 1.00 95.06 102 GLU A C 1
ATOM 779 O O . GLU A 1 102 ? 3.959 8.383 -6.391 1.00 95.06 102 GLU A O 1
ATOM 784 N N . TYR A 1 103 ? 5.693 7.744 -7.656 1.00 93.31 103 TYR A N 1
ATOM 785 C CA . TYR A 1 103 ? 5.868 9.022 -8.330 1.00 93.31 103 TYR A CA 1
ATOM 786 C C . TYR A 1 103 ? 4.690 9.349 -9.254 1.00 93.31 103 TYR A C 1
ATOM 788 O O . TYR A 1 103 ? 4.238 10.493 -9.234 1.00 93.31 103 TYR A O 1
ATOM 796 N N . GLY A 1 104 ? 4.170 8.356 -9.986 1.00 88.44 104 GLY A N 1
ATOM 797 C CA . GLY A 1 104 ? 2.967 8.491 -10.811 1.00 88.44 104 GLY A CA 1
ATOM 798 C C . GLY A 1 104 ? 1.757 8.948 -9.995 1.00 88.44 104 GLY A C 1
ATOM 799 O O . GLY A 1 104 ? 1.023 9.828 -10.430 1.00 88.44 104 GLY A O 1
ATOM 800 N N . GLY A 1 105 ? 1.598 8.422 -8.775 1.00 86.50 105 GLY A N 1
ATOM 801 C CA . GLY A 1 105 ? 0.712 8.985 -7.747 1.00 86.50 105 GLY A CA 1
ATOM 802 C C . GLY A 1 105 ? -0.790 8.957 -8.053 1.00 86.50 105 GLY A C 1
ATOM 803 O O . GLY A 1 105 ? -1.570 9.427 -7.230 1.00 86.50 105 GLY A O 1
ATOM 804 N N . THR A 1 106 ? -1.206 8.411 -9.197 1.00 90.75 106 THR A N 1
ATOM 805 C CA . THR A 1 106 ? -2.616 8.165 -9.512 1.00 90.75 106 THR A CA 1
ATOM 806 C C . THR A 1 106 ? -3.178 7.088 -8.578 1.00 90.75 106 THR A C 1
ATOM 808 O O . THR A 1 106 ? -2.421 6.206 -8.156 1.00 90.75 106 THR A O 1
ATOM 811 N N . PRO A 1 107 ? -4.485 7.119 -8.245 1.00 91.12 107 PRO A N 1
ATOM 812 C CA . PRO A 1 107 ? -5.088 6.112 -7.370 1.00 91.12 107 PRO A CA 1
ATOM 813 C C . PRO A 1 107 ? -4.821 4.699 -7.890 1.00 91.12 107 PRO A C 1
ATOM 815 O O . PRO A 1 107 ? -4.386 3.847 -7.132 1.00 91.12 107 PRO A O 1
ATOM 818 N N . GLU A 1 108 ? -4.905 4.496 -9.203 1.00 91.75 108 GLU A N 1
ATOM 819 C CA . GLU A 1 108 ? -4.673 3.195 -9.822 1.00 91.75 108 GLU A CA 1
ATOM 820 C C . GLU A 1 108 ? -3.216 2.696 -9.681 1.00 91.75 108 GLU A C 1
ATOM 822 O O . GLU A 1 108 ? -2.974 1.497 -9.562 1.00 91.75 108 GLU A O 1
ATOM 827 N N . CYS A 1 109 ? -2.220 3.596 -9.682 1.00 92.31 109 CYS A N 1
ATOM 828 C CA . CYS A 1 109 ? -0.826 3.235 -9.387 1.00 92.31 109 CYS A CA 1
ATOM 829 C C . CYS A 1 109 ? -0.666 2.768 -7.936 1.00 92.31 109 CYS A C 1
ATOM 831 O O . CYS A 1 109 ? 0.109 1.853 -7.654 1.00 92.31 109 CYS A O 1
ATOM 833 N N . LEU A 1 110 ? -1.373 3.419 -7.011 1.00 94.31 110 LEU A N 1
ATOM 834 C CA . LEU A 1 110 ? -1.321 3.107 -5.586 1.00 94.31 110 LEU A CA 1
ATOM 835 C C . LEU A 1 110 ? -2.117 1.837 -5.269 1.00 94.31 110 LEU A C 1
ATOM 837 O O . LEU A 1 110 ? -1.617 1.009 -4.514 1.00 94.31 110 LEU A O 1
ATOM 841 N N . ASP A 1 111 ? -3.264 1.619 -5.913 1.00 93.50 111 ASP A N 1
ATOM 842 C CA . ASP A 1 111 ? -4.027 0.366 -5.856 1.00 93.50 111 ASP A CA 1
ATOM 843 C C . ASP A 1 111 ? -3.159 -0.813 -6.297 1.00 93.50 111 ASP A C 1
ATOM 845 O O . ASP A 1 111 ? -3.073 -1.827 -5.606 1.00 93.50 111 ASP A O 1
ATOM 849 N N . LYS A 1 112 ? -2.373 -0.631 -7.364 1.00 93.56 112 LYS A N 1
ATOM 850 C CA . LYS A 1 112 ? -1.427 -1.658 -7.802 1.00 93.56 112 LYS A CA 1
ATOM 851 C C . LYS A 1 112 ? -0.364 -1.974 -6.753 1.00 93.56 112 LYS A C 1
ATOM 853 O O . LYS A 1 112 ? -0.011 -3.130 -6.545 1.00 93.56 112 LYS A O 1
ATOM 858 N N . LEU A 1 113 ? 0.144 -0.962 -6.051 1.00 95.06 113 LEU A N 1
ATOM 859 C CA . LEU A 1 113 ? 1.064 -1.175 -4.932 1.00 95.06 113 LEU A CA 1
ATOM 860 C C . LEU A 1 113 ? 0.393 -1.926 -3.769 1.00 95.06 113 LEU A C 1
ATOM 862 O O . LEU A 1 113 ? 1.048 -2.758 -3.136 1.00 95.06 113 LEU A O 1
ATOM 866 N N . VAL A 1 114 ? -0.892 -1.668 -3.504 1.00 94.31 114 VAL A N 1
ATOM 867 C CA . VAL A 1 114 ? -1.683 -2.390 -2.496 1.00 94.31 114 VAL A CA 1
ATOM 868 C C . VAL A 1 114 ? -1.847 -3.864 -2.873 1.00 94.31 114 VAL A C 1
ATOM 870 O O . VAL A 1 114 ? -1.618 -4.719 -2.023 1.00 94.31 114 VAL A O 1
ATOM 873 N N . GLU A 1 115 ? -2.136 -4.188 -4.134 1.00 93.62 115 GLU A N 1
ATOM 874 C CA . GLU A 1 115 ? -2.204 -5.580 -4.613 1.00 93.62 115 GLU A CA 1
ATOM 875 C C . GLU A 1 115 ? -0.866 -6.322 -4.422 1.00 93.62 115 GLU A C 1
ATOM 877 O O . GLU A 1 115 ? -0.811 -7.472 -3.978 1.00 93.62 115 GLU A O 1
ATOM 882 N N . LEU A 1 116 ? 0.249 -5.650 -4.723 1.00 93.44 116 LEU A N 1
ATOM 883 C CA . LEU A 1 116 ? 1.574 -6.273 -4.774 1.00 93.44 116 LEU A CA 1
ATOM 884 C C . LEU A 1 116 ? 2.187 -6.569 -3.399 1.00 93.44 116 LEU A C 1
ATOM 886 O O . LEU A 1 116 ? 3.032 -7.462 -3.282 1.00 93.44 116 LEU A O 1
ATOM 890 N N . ILE A 1 117 ? 1.793 -5.855 -2.341 1.00 91.50 117 ILE A N 1
ATOM 891 C CA . ILE A 1 117 ? 2.402 -6.010 -1.008 1.00 91.50 117 ILE A CA 1
ATOM 892 C C . ILE A 1 117 ? 2.224 -7.428 -0.431 1.00 91.50 117 ILE A C 1
ATOM 894 O O . ILE A 1 117 ? 3.073 -7.904 0.331 1.00 91.50 117 ILE A O 1
ATOM 898 N N . GLY A 1 118 ? 1.154 -8.127 -0.822 1.00 85.94 118 GLY A N 1
ATOM 899 C CA . GLY A 1 118 ? 0.856 -9.492 -0.389 1.00 85.94 118 GLY A CA 1
ATOM 900 C C . GLY A 1 118 ? 1.903 -10.500 -0.858 1.00 85.94 118 GLY A C 1
ATOM 901 O O . GLY A 1 118 ? 2.431 -11.268 -0.037 1.00 85.94 118 GLY A O 1
ATOM 902 N N . ALA A 1 119 ? 2.234 -10.434 -2.149 1.00 87.69 119 ALA A N 1
ATOM 903 C CA . ALA A 1 119 ? 3.132 -11.348 -2.854 1.00 87.69 119 ALA A CA 1
ATOM 904 C C . ALA A 1 119 ? 4.612 -10.925 -2.812 1.00 87.69 119 ALA A C 1
ATOM 906 O O . ALA A 1 119 ? 5.497 -11.757 -2.987 1.00 87.69 119 ALA A O 1
ATOM 907 N N . ALA A 1 120 ? 4.903 -9.648 -2.550 1.00 88.81 120 ALA A N 1
ATOM 908 C CA . ALA A 1 120 ? 6.267 -9.132 -2.591 1.00 88.81 120 ALA A CA 1
ATOM 909 C C . ALA A 1 120 ? 7.194 -9.740 -1.507 1.00 88.81 120 ALA A C 1
ATOM 911 O O . ALA A 1 120 ? 6.760 -10.022 -0.387 1.00 88.81 120 ALA A O 1
ATOM 912 N N . PRO A 1 121 ? 8.509 -9.869 -1.757 1.00 88.94 121 PRO A N 1
ATOM 913 C CA . PRO A 1 121 ? 9.481 -10.243 -0.731 1.00 88.94 121 PRO A CA 1
ATOM 914 C C . PRO A 1 121 ? 9.620 -9.156 0.346 1.00 88.94 121 PRO A C 1
ATOM 916 O O . PRO A 1 121 ? 9.346 -7.976 0.114 1.00 88.94 121 PRO A O 1
ATOM 919 N N . LYS A 1 122 ? 10.119 -9.525 1.536 1.00 87.75 122 LYS A N 1
ATOM 920 C CA . LYS A 1 122 ? 10.188 -8.653 2.732 1.00 87.75 122 LYS A CA 1
ATOM 921 C C . LYS A 1 122 ? 10.792 -7.266 2.462 1.00 87.75 122 LYS A C 1
ATOM 923 O O . LYS A 1 122 ? 10.266 -6.258 2.934 1.00 87.75 122 LYS A O 1
ATOM 928 N N . ARG A 1 123 ? 11.873 -7.193 1.674 1.00 89.75 123 ARG A N 1
ATOM 929 C CA . ARG A 1 123 ? 12.519 -5.925 1.282 1.00 89.75 123 ARG A CA 1
ATOM 930 C C . ARG A 1 123 ? 11.573 -5.022 0.482 1.00 89.75 123 ARG A C 1
ATOM 932 O O . ARG A 1 123 ? 11.510 -3.824 0.756 1.00 89.75 123 ARG A O 1
ATOM 939 N N . LEU A 1 124 ? 10.839 -5.589 -0.474 1.00 91.75 124 LEU A N 1
ATOM 940 C CA . LEU A 1 124 ? 9.899 -4.853 -1.317 1.00 91.75 124 LEU A CA 1
ATOM 941 C C . LEU A 1 124 ? 8.622 -4.486 -0.557 1.00 91.75 124 LEU A C 1
ATOM 943 O O . LEU A 1 124 ? 8.179 -3.352 -0.695 1.00 91.75 124 LEU A O 1
ATOM 947 N N . LYS A 1 125 ? 8.115 -5.336 0.350 1.00 91.62 125 LYS A N 1
ATOM 948 C CA . LYS A 1 125 ? 6.992 -4.969 1.241 1.00 91.62 125 LYS A CA 1
ATOM 949 C C . LYS A 1 125 ? 7.258 -3.676 2.007 1.00 91.62 125 LYS A C 1
ATOM 951 O O . LYS A 1 125 ? 6.404 -2.800 2.070 1.00 91.62 125 LYS A O 1
ATOM 956 N N . ARG A 1 126 ? 8.475 -3.525 2.543 1.00 91.75 126 ARG A N 1
ATOM 957 C CA . ARG A 1 126 ? 8.903 -2.302 3.243 1.00 91.75 126 ARG A CA 1
ATOM 958 C C . ARG A 1 126 ? 8.943 -1.089 2.313 1.00 91.75 126 ARG A C 1
ATOM 960 O O . ARG A 1 126 ? 8.547 -0.001 2.719 1.00 91.75 126 ARG A O 1
ATOM 967 N N . ALA A 1 127 ? 9.427 -1.259 1.082 1.00 92.94 127 ALA A N 1
ATOM 968 C CA . ALA A 1 127 ? 9.461 -0.182 0.094 1.00 92.94 127 ALA A CA 1
ATOM 969 C C . ALA A 1 127 ? 8.044 0.261 -0.306 1.00 92.94 127 ALA A C 1
ATOM 971 O O . ALA A 1 127 ? 7.768 1.459 -0.320 1.00 92.94 127 ALA A O 1
ATOM 972 N N . ILE A 1 128 ? 7.153 -0.703 -0.550 1.00 94.88 128 ILE A N 1
ATOM 973 C CA . ILE A 1 128 ? 5.744 -0.487 -0.890 1.00 94.88 128 ILE A CA 1
ATOM 974 C C . ILE A 1 128 ? 5.017 0.225 0.256 1.00 94.88 128 ILE A C 1
ATOM 976 O O . ILE A 1 128 ? 4.422 1.277 0.041 1.00 94.88 128 ILE A O 1
ATOM 980 N N . ALA A 1 129 ? 5.145 -0.268 1.493 1.00 93.44 129 ALA A N 1
ATOM 981 C CA . ALA A 1 129 ? 4.527 0.360 2.661 1.00 93.44 129 ALA A CA 1
ATOM 982 C C . ALA A 1 129 ? 4.968 1.826 2.829 1.00 93.44 129 ALA A C 1
ATOM 984 O O . ALA A 1 129 ? 4.144 2.703 3.074 1.00 93.44 129 ALA A O 1
ATOM 985 N N . ARG A 1 130 ? 6.261 2.127 2.628 1.00 94.00 130 ARG A N 1
ATOM 986 C CA . ARG A 1 130 ? 6.772 3.510 2.670 1.00 94.00 130 ARG A CA 1
ATOM 987 C C . ARG A 1 130 ? 6.276 4.378 1.518 1.00 94.00 130 ARG A C 1
ATOM 989 O O . ARG A 1 130 ? 6.190 5.590 1.692 1.00 94.00 130 ARG A O 1
ATOM 996 N N . ALA A 1 131 ? 6.061 3.809 0.335 1.00 94.25 131 ALA A N 1
ATOM 997 C CA . ALA A 1 131 ? 5.519 4.534 -0.811 1.00 94.25 131 ALA A CA 1
ATOM 998 C C . ALA A 1 131 ? 4.062 4.946 -0.552 1.00 94.25 131 ALA A C 1
ATOM 1000 O O . ALA A 1 131 ? 3.730 6.125 -0.656 1.00 94.25 131 ALA A O 1
ATOM 1001 N N . LEU A 1 132 ? 3.234 3.998 -0.106 1.00 94.94 132 LEU A N 1
ATOM 1002 C CA . LEU A 1 132 ? 1.838 4.245 0.265 1.00 94.94 132 LEU A CA 1
ATOM 1003 C C . LEU A 1 132 ? 1.722 5.268 1.406 1.00 94.94 132 LEU A C 1
ATOM 1005 O O . LEU A 1 132 ? 0.912 6.190 1.327 1.00 94.94 132 LEU A O 1
ATOM 1009 N N . ALA A 1 133 ? 2.589 5.165 2.419 1.00 92.44 133 ALA A N 1
ATOM 1010 C CA . ALA A 1 133 ? 2.607 6.098 3.542 1.00 92.44 133 ALA A CA 1
ATOM 1011 C C . ALA A 1 133 ? 2.987 7.528 3.143 1.00 92.44 133 ALA A C 1
ATOM 1013 O O . ALA A 1 133 ? 2.336 8.481 3.564 1.00 92.44 133 ALA A O 1
ATOM 1014 N N . ARG A 1 134 ? 4.001 7.695 2.281 1.00 91.81 134 ARG A N 1
ATOM 1015 C CA . ARG A 1 134 ? 4.412 9.018 1.777 1.00 91.81 134 ARG A CA 1
ATOM 1016 C C . ARG A 1 134 ? 3.311 9.709 0.978 1.00 91.81 134 ARG A C 1
ATOM 1018 O O . ARG A 1 134 ? 3.213 10.932 1.018 1.00 91.81 134 ARG A O 1
ATOM 1025 N N . ARG A 1 135 ? 2.471 8.934 0.288 1.00 92.75 135 ARG A N 1
ATOM 1026 C CA . ARG A 1 135 ? 1.294 9.436 -0.431 1.00 92.75 135 ARG A CA 1
ATOM 1027 C C . ARG A 1 135 ? 0.036 9.534 0.429 1.00 92.75 135 ARG A C 1
ATOM 1029 O O . ARG A 1 135 ? -0.970 10.013 -0.074 1.00 92.75 135 ARG A O 1
ATOM 1036 N N . ARG A 1 136 ? 0.095 9.118 1.702 1.00 92.56 136 ARG A N 1
ATOM 1037 C CA . ARG A 1 136 ? -1.052 9.046 2.620 1.00 92.56 136 ARG A CA 1
ATOM 1038 C C . ARG A 1 136 ? -2.247 8.325 1.987 1.00 92.56 136 ARG A C 1
ATOM 1040 O O . ARG A 1 136 ? -3.376 8.786 2.076 1.00 92.56 136 ARG A O 1
ATOM 1047 N N . TYR A 1 137 ? -1.987 7.202 1.318 1.00 94.25 137 TYR A N 1
ATOM 1048 C CA . TYR A 1 137 ? -3.028 6.452 0.619 1.00 94.25 137 TYR A CA 1
ATOM 1049 C C . TYR A 1 137 ? -3.849 5.605 1.597 1.00 94.25 137 TYR A C 1
ATOM 1051 O O . TYR A 1 137 ? -3.370 4.563 2.052 1.00 94.25 137 TYR A O 1
ATOM 1059 N N . ALA A 1 138 ? -5.063 6.050 1.937 1.00 91.44 138 ALA A N 1
ATOM 1060 C CA . ALA A 1 138 ? -5.895 5.403 2.954 1.00 91.44 138 ALA A CA 1
ATOM 1061 C C . ALA A 1 138 ? -6.194 3.921 2.657 1.00 91.44 138 ALA A C 1
ATOM 1063 O O . ALA A 1 138 ? -6.021 3.114 3.572 1.00 91.44 138 ALA A O 1
ATOM 1064 N N . PRO A 1 139 ? -6.505 3.503 1.408 1.00 92.88 139 PRO A N 1
ATOM 1065 C CA . PRO A 1 139 ? -6.757 2.092 1.103 1.00 92.88 139 PRO A CA 1
ATOM 1066 C C . PRO A 1 139 ? -5.540 1.185 1.330 1.00 92.88 139 PRO A C 1
ATOM 1068 O O . PRO A 1 139 ? -5.675 -0.025 1.499 1.00 92.88 139 PRO A O 1
ATOM 1071 N N . GLY A 1 140 ? -4.335 1.760 1.407 1.00 91.31 140 GLY A N 1
ATOM 1072 C CA . GLY A 1 140 ? -3.128 1.028 1.774 1.00 91.31 140 GLY A CA 1
ATOM 1073 C C . GLY A 1 140 ? -3.008 0.712 3.268 1.00 91.31 140 GLY A C 1
ATOM 1074 O O . GLY A 1 140 ? -2.335 -0.257 3.623 1.00 91.31 140 GLY A O 1
ATOM 1075 N N . LEU A 1 141 ? -3.644 1.486 4.156 1.00 91.31 141 LEU A N 1
ATOM 1076 C CA . LEU A 1 141 ? -3.527 1.308 5.609 1.00 91.31 141 LEU A CA 1
ATOM 1077 C C . LEU A 1 141 ? -4.009 -0.069 6.090 1.00 91.31 141 LEU A C 1
ATOM 1079 O O . LEU A 1 141 ? -3.220 -0.725 6.777 1.00 91.31 141 LEU A O 1
ATOM 1083 N N . PRO A 1 142 ? -5.217 -0.555 5.728 1.00 90.94 142 PRO A N 1
ATOM 1084 C CA . PRO A 1 142 ? -5.695 -1.868 6.162 1.00 90.94 142 PRO A CA 1
ATOM 1085 C C . PRO A 1 142 ? -4.723 -2.995 5.804 1.00 90.94 142 PRO A C 1
ATOM 1087 O O . PRO A 1 142 ? -4.403 -3.845 6.635 1.00 90.94 142 PRO A O 1
ATOM 1090 N N . VAL A 1 143 ? -4.176 -2.964 4.586 1.00 90.00 143 VAL A N 1
ATOM 1091 C CA . VAL A 1 143 ? -3.289 -4.020 4.081 1.00 90.00 143 VAL A CA 1
ATOM 1092 C C . VAL A 1 143 ? -1.913 -3.973 4.753 1.00 90.00 143 VAL A C 1
ATOM 1094 O O . VAL A 1 143 ? -1.359 -5.011 5.128 1.00 90.00 143 VAL A O 1
ATOM 1097 N N . ILE A 1 144 ? -1.365 -2.774 4.980 1.00 89.75 144 ILE A N 1
ATOM 1098 C CA . ILE A 1 144 ? -0.109 -2.612 5.727 1.00 89.75 144 ILE A CA 1
ATOM 1099 C C . ILE A 1 144 ? -0.291 -3.078 7.177 1.00 89.75 144 ILE A C 1
ATOM 1101 O O . ILE A 1 144 ? 0.565 -3.803 7.690 1.00 89.75 144 ILE A O 1
ATOM 1105 N N . CYS A 1 145 ? -1.405 -2.718 7.823 1.00 87.44 145 CYS A N 1
ATOM 1106 C CA . CYS A 1 145 ? -1.728 -3.163 9.180 1.00 87.44 145 CYS A CA 1
ATOM 1107 C C . CYS A 1 145 ? -1.867 -4.682 9.243 1.00 87.44 145 CYS A C 1
ATOM 1109 O O . CYS A 1 145 ? -1.299 -5.313 10.135 1.00 87.44 145 CYS A O 1
ATOM 1111 N N . HIS A 1 146 ? -2.533 -5.283 8.253 1.00 84.56 146 HIS A N 1
ATOM 1112 C CA . HIS A 1 146 ? -2.690 -6.727 8.197 1.00 84.56 146 HIS A CA 1
ATOM 1113 C C . HIS A 1 146 ? -1.333 -7.448 8.158 1.00 84.56 146 HIS A C 1
ATOM 1115 O O . HIS A 1 146 ? -1.105 -8.419 8.882 1.00 84.56 146 HIS A O 1
ATOM 1121 N N . HIS A 1 147 ? -0.383 -6.933 7.374 1.00 80.38 147 HIS A N 1
ATOM 1122 C CA . HIS A 1 147 ? 0.972 -7.481 7.316 1.00 80.38 147 HIS A CA 1
ATOM 1123 C C . HIS A 1 147 ? 1.837 -7.179 8.540 1.00 80.38 147 HIS A C 1
ATOM 1125 O O . HIS A 1 147 ? 2.712 -7.985 8.863 1.00 80.38 147 HIS A O 1
ATOM 1131 N N . ALA A 1 148 ? 1.624 -6.043 9.204 1.00 79.12 148 ALA A N 1
ATOM 1132 C CA . ALA A 1 148 ? 2.320 -5.708 10.439 1.00 79.12 148 ALA A CA 1
ATOM 1133 C C . ALA A 1 148 ? 1.882 -6.615 11.597 1.00 79.12 148 ALA A C 1
ATOM 1135 O O . ALA A 1 148 ? 2.729 -7.007 12.394 1.00 79.12 148 ALA A O 1
ATOM 1136 N N . TYR A 1 149 ? 0.590 -6.950 11.667 1.00 70.19 149 TYR A N 1
ATOM 1137 C CA . TYR A 1 149 ? -0.025 -7.563 12.843 1.00 70.19 149 TYR A CA 1
ATOM 1138 C C . TYR A 1 149 ? -0.319 -9.069 12.699 1.00 70.19 149 TYR A C 1
ATOM 1140 O O . TYR A 1 149 ? 0.014 -9.831 13.598 1.00 70.19 149 TYR A O 1
ATOM 1148 N N . PHE A 1 150 ? -0.889 -9.539 11.579 1.00 61.56 150 PHE A N 1
ATOM 1149 C CA . PHE A 1 150 ? -1.417 -10.917 11.496 1.00 61.56 150 PHE A CA 1
ATOM 1150 C C . PHE A 1 150 ? -0.441 -11.959 10.948 1.00 61.56 150 PHE A C 1
ATOM 1152 O O . PHE A 1 150 ? -0.555 -13.137 11.276 1.00 61.56 150 PHE A O 1
ATOM 1159 N N . ARG A 1 151 ? 0.521 -11.570 10.102 1.00 61.03 151 ARG A N 1
ATOM 1160 C CA . ARG A 1 151 ? 1.439 -12.548 9.482 1.00 61.03 151 ARG A CA 1
ATOM 1161 C C . ARG A 1 151 ? 2.671 -12.885 10.316 1.00 61.03 151 ARG A C 1
ATOM 1163 O O . ARG A 1 151 ? 3.296 -13.908 10.055 1.00 61.03 151 ARG A O 1
ATOM 1170 N N . ASN A 1 152 ? 3.037 -12.052 11.288 1.00 58.31 152 ASN A N 1
ATOM 1171 C CA . ASN A 1 152 ? 4.265 -12.227 12.057 1.00 58.31 152 ASN A CA 1
ATOM 1172 C C . ASN A 1 152 ? 3.949 -12.283 13.553 1.00 58.31 152 ASN A C 1
ATOM 1174 O O . ASN A 1 152 ? 3.275 -11.400 14.069 1.00 58.31 152 ASN A O 1
ATOM 1178 N N . LYS A 1 153 ? 4.517 -13.264 14.270 1.00 63.56 153 LYS A N 1
ATOM 1179 C CA . LYS A 1 153 ? 4.443 -13.350 15.745 1.00 63.56 153 LYS A CA 1
ATOM 1180 C C . LYS A 1 153 ? 5.003 -12.098 16.447 1.00 63.56 153 LYS A C 1
ATOM 1182 O O . LYS A 1 153 ? 4.723 -11.873 17.617 1.00 63.56 153 LYS A O 1
ATOM 1187 N N . GLN A 1 154 ? 5.804 -11.303 15.734 1.00 71.81 154 GLN A N 1
ATOM 1188 C CA . GLN A 1 154 ? 6.300 -9.998 16.155 1.00 71.81 154 GLN A CA 1
ATOM 1189 C C . GLN A 1 154 ? 6.166 -8.995 15.000 1.00 71.81 154 GLN A C 1
ATOM 1191 O O . GLN A 1 154 ? 6.535 -9.329 13.868 1.00 71.81 154 GLN A O 1
ATOM 1196 N N . PRO A 1 155 ? 5.679 -7.770 15.251 1.00 76.12 155 PRO A N 1
ATOM 1197 C CA . PRO A 1 155 ? 5.494 -6.783 14.197 1.00 76.12 155 PRO A CA 1
ATOM 1198 C C . PRO A 1 155 ? 6.838 -6.352 13.592 1.00 76.12 155 PRO A C 1
ATOM 1200 O O . PRO A 1 155 ? 7.785 -6.046 14.316 1.00 76.12 155 PRO A O 1
ATOM 1203 N N . ASP A 1 156 ? 6.942 -6.310 12.255 1.00 82.69 156 ASP A N 1
ATOM 1204 C CA . ASP A 1 156 ? 8.172 -5.852 11.585 1.00 82.69 156 ASP A CA 1
ATOM 1205 C C . ASP A 1 156 ? 8.370 -4.349 11.877 1.00 82.69 156 ASP A C 1
ATOM 1207 O O . ASP A 1 156 ? 7.551 -3.536 11.429 1.00 82.69 156 ASP A O 1
ATOM 1211 N N . PRO A 1 157 ? 9.455 -3.944 12.569 1.00 83.12 157 PRO A N 1
ATOM 1212 C CA . PRO A 1 157 ? 9.651 -2.562 13.005 1.00 83.12 157 PRO A CA 1
ATOM 1213 C C . PRO A 1 157 ? 9.704 -1.577 11.834 1.00 83.12 157 PRO A C 1
ATOM 1215 O O . PRO A 1 157 ? 9.311 -0.422 11.977 1.00 83.12 157 PRO A O 1
ATOM 1218 N N . PHE A 1 158 ? 10.128 -2.017 10.646 1.00 84.62 158 PHE A N 1
ATOM 1219 C CA . PHE A 1 158 ? 10.160 -1.156 9.465 1.00 84.62 158 PHE A CA 1
ATOM 1220 C C . PHE A 1 158 ? 8.774 -0.918 8.866 1.00 84.62 158 PHE A C 1
ATOM 1222 O O . PHE A 1 158 ? 8.545 0.143 8.283 1.00 84.62 158 PHE A O 1
ATOM 1229 N N . ILE A 1 159 ? 7.866 -1.889 8.991 1.00 84.69 159 ILE A N 1
ATOM 1230 C CA . ILE A 1 159 ? 6.471 -1.747 8.557 1.00 84.69 159 ILE A CA 1
ATOM 1231 C C . ILE A 1 159 ? 5.724 -0.862 9.558 1.00 84.69 159 ILE A C 1
ATOM 1233 O O . ILE A 1 159 ? 5.027 0.062 9.150 1.00 84.69 159 ILE A O 1
ATOM 1237 N N . VAL A 1 160 ? 5.959 -1.058 10.859 1.00 86.50 160 VAL A N 1
ATOM 1238 C CA . VAL A 1 160 ? 5.433 -0.174 11.909 1.00 86.50 160 VAL A CA 1
ATOM 1239 C C . VAL A 1 160 ? 5.927 1.261 11.718 1.00 86.50 160 VAL A C 1
ATOM 1241 O O . VAL A 1 160 ? 5.136 2.198 11.755 1.00 86.50 160 VAL A O 1
ATOM 1244 N N . HIS A 1 161 ? 7.216 1.454 11.428 1.00 87.38 161 HIS A N 1
ATOM 1245 C CA . HIS A 1 161 ? 7.740 2.779 11.105 1.00 87.38 161 HIS A CA 1
ATOM 1246 C C . HIS A 1 161 ? 7.078 3.373 9.853 1.00 87.38 161 HIS A C 1
ATOM 1248 O O . HIS A 1 161 ? 6.754 4.557 9.843 1.00 87.38 161 HIS A O 1
ATOM 1254 N N . ALA A 1 162 ? 6.801 2.575 8.816 1.00 87.38 162 ALA A N 1
ATOM 1255 C CA . ALA A 1 162 ? 6.070 3.067 7.649 1.00 87.38 162 ALA A CA 1
ATOM 1256 C C . ALA A 1 162 ? 4.656 3.559 8.010 1.00 87.38 162 ALA A C 1
ATOM 1258 O O . ALA A 1 162 ? 4.243 4.593 7.498 1.00 87.38 162 ALA A O 1
ATOM 1259 N N . LEU A 1 163 ? 3.954 2.901 8.939 1.00 89.00 163 LEU A N 1
ATOM 1260 C CA . LEU A 1 163 ? 2.657 3.375 9.438 1.00 89.00 163 LEU A CA 1
ATOM 1261 C C . LEU A 1 163 ? 2.762 4.749 10.121 1.00 89.00 163 LEU A C 1
ATOM 1263 O O . LEU A 1 163 ? 1.903 5.600 9.916 1.00 89.00 163 LEU A O 1
ATOM 1267 N N . THR A 1 164 ? 3.852 5.021 10.847 1.00 88.19 164 THR A N 1
ATOM 1268 C CA . THR A 1 164 ? 4.075 6.351 11.454 1.00 88.19 164 THR A CA 1
ATOM 1269 C C . THR A 1 164 ? 4.295 7.469 10.425 1.00 88.19 164 THR A C 1
ATOM 1271 O O . THR A 1 164 ? 4.074 8.637 10.735 1.00 88.19 164 THR A O 1
ATOM 1274 N N . LEU A 1 165 ? 4.672 7.137 9.182 1.00 89.75 165 LEU A N 1
ATOM 1275 C CA . LEU A 1 165 ? 4.852 8.126 8.110 1.00 89.75 165 LEU A CA 1
ATOM 1276 C C . LEU A 1 165 ? 3.524 8.652 7.540 1.00 89.75 165 LEU A C 1
ATOM 1278 O O . LEU A 1 165 ? 3.533 9.689 6.878 1.00 89.75 165 LEU A O 1
ATOM 1282 N N . PHE A 1 166 ? 2.389 7.991 7.808 1.00 87.62 166 PHE A N 1
ATOM 1283 C CA . PHE A 1 166 ? 1.072 8.501 7.403 1.00 87.62 166 PHE A CA 1
ATOM 1284 C C . PHE A 1 166 ? 0.706 9.808 8.121 1.00 87.62 166 PHE A C 1
ATOM 1286 O O . PHE A 1 166 ? -0.010 10.639 7.560 1.00 87.62 166 PHE A O 1
ATOM 1293 N N . GLY A 1 167 ? 1.242 10.038 9.324 1.00 87.25 167 GLY A N 1
ATOM 1294 C CA . GLY A 1 167 ? 1.106 11.301 10.040 1.00 87.25 167 GLY A CA 1
ATOM 1295 C C . GLY A 1 167 ? 0.862 11.128 11.535 1.00 87.25 167 GLY A C 1
ATOM 1296 O O . GLY A 1 167 ? 1.163 10.098 12.131 1.00 87.25 167 GLY A O 1
ATOM 1297 N N . ARG A 1 168 ? 0.318 12.183 12.150 1.00 89.50 168 ARG A N 1
ATOM 1298 C CA . ARG A 1 168 ? -0.086 12.169 13.563 1.00 89.50 168 ARG A CA 1
ATOM 1299 C C . ARG A 1 168 ? -1.278 11.216 13.763 1.00 89.50 168 ARG A C 1
ATOM 1301 O O . ARG A 1 168 ? -2.094 11.116 12.848 1.00 89.50 168 ARG A O 1
ATOM 1308 N N . PRO A 1 169 ? -1.461 10.619 14.956 1.00 87.75 169 PRO A N 1
ATOM 1309 C CA . PRO A 1 169 ? -2.552 9.676 15.229 1.00 87.75 169 PRO A CA 1
ATOM 1310 C C . PRO A 1 169 ? -3.942 10.165 14.790 1.00 87.75 169 PRO A C 1
ATOM 1312 O O . PRO A 1 169 ? -4.668 9.445 14.116 1.00 87.75 169 PRO A O 1
ATOM 1315 N N . ALA A 1 170 ? -4.284 11.421 15.098 1.00 86.44 170 ALA A N 1
ATOM 1316 C CA . ALA A 1 170 ? -5.564 12.012 14.702 1.00 86.44 170 ALA A CA 1
ATOM 1317 C C . ALA A 1 170 ? -5.708 12.168 13.176 1.00 86.44 170 ALA A C 1
ATOM 1319 O O . ALA A 1 170 ? -6.784 11.956 12.633 1.00 86.44 170 ALA A O 1
ATOM 1320 N N . ALA A 1 171 ? -4.619 12.482 12.467 1.00 88.19 171 ALA A N 1
ATOM 1321 C CA . ALA A 1 171 ? -4.641 12.590 11.009 1.00 88.19 171 ALA A CA 1
ATOM 1322 C C . ALA A 1 171 ? -4.818 11.219 10.339 1.00 88.19 171 ALA A C 1
ATOM 1324 O O . ALA A 1 171 ? -5.489 11.131 9.319 1.00 88.19 171 ALA A O 1
ATOM 1325 N N . ILE A 1 172 ? -4.245 10.157 10.919 1.00 89.50 172 ILE A N 1
ATOM 1326 C CA . ILE A 1 172 ? -4.452 8.776 10.455 1.00 89.50 172 ILE A CA 1
ATOM 1327 C C . ILE A 1 172 ? -5.920 8.375 10.636 1.00 89.50 172 ILE A C 1
ATOM 1329 O O . ILE A 1 172 ? -6.506 7.788 9.731 1.00 89.50 172 ILE A O 1
ATOM 1333 N N . LEU A 1 173 ? -6.515 8.719 11.783 1.00 89.62 173 LEU A N 1
ATOM 1334 C CA . LEU A 1 173 ? -7.923 8.442 12.058 1.00 89.62 173 LEU A CA 1
ATOM 1335 C C . LEU A 1 173 ? -8.841 9.167 11.061 1.00 89.62 173 LEU A C 1
ATOM 1337 O O . LEU A 1 173 ? -9.675 8.521 10.433 1.00 89.62 173 LEU A O 1
ATOM 1341 N N . ASN A 1 174 ? -8.630 10.469 10.847 1.00 90.06 174 ASN A N 1
ATOM 1342 C CA . ASN A 1 174 ? -9.406 11.242 9.874 1.00 90.06 174 ASN A CA 1
ATOM 1343 C C . ASN A 1 174 ? -9.250 10.681 8.458 1.00 90.06 174 ASN A C 1
ATOM 1345 O O . ASN A 1 174 ? -10.246 10.489 7.774 1.00 90.06 174 ASN A O 1
ATOM 1349 N N . LEU A 1 175 ? -8.023 10.335 8.051 1.00 90.62 175 LEU A N 1
ATOM 1350 C CA . LEU A 1 175 ? -7.747 9.754 6.736 1.00 90.62 175 LEU A CA 1
ATOM 1351 C C . LEU A 1 175 ? -8.548 8.465 6.485 1.00 90.62 175 LEU A C 1
ATOM 1353 O O . LEU A 1 175 ? -9.042 8.261 5.382 1.00 90.62 175 LEU A O 1
ATOM 1357 N N . LEU A 1 176 ? -8.678 7.596 7.493 1.00 91.19 176 LEU A N 1
ATOM 1358 C CA . LEU A 1 176 ? -9.456 6.356 7.384 1.00 91.19 176 LEU A CA 1
ATOM 1359 C C . LEU A 1 176 ? -10.966 6.607 7.315 1.00 91.19 176 LEU A C 1
ATOM 1361 O O . LEU A 1 176 ? -11.676 5.902 6.605 1.00 91.19 176 LEU A O 1
ATOM 1365 N N . ILE A 1 177 ? -11.460 7.580 8.078 1.00 89.44 177 ILE A N 1
ATOM 1366 C CA . ILE A 1 177 ? -12.895 7.866 8.184 1.00 89.44 177 ILE A CA 1
ATOM 1367 C C . ILE A 1 177 ? -13.397 8.612 6.941 1.00 89.44 177 ILE A C 1
ATOM 1369 O O . ILE A 1 177 ? -14.477 8.298 6.435 1.00 89.44 177 ILE A O 1
ATOM 1373 N N . GLU A 1 178 ? -12.605 9.567 6.449 1.00 90.12 178 GLU A N 1
ATOM 1374 C CA . GLU A 1 178 ? -12.916 10.403 5.285 1.00 90.12 178 GLU A CA 1
ATOM 1375 C C . GLU A 1 178 ? -12.841 9.634 3.957 1.00 90.12 178 GLU A C 1
ATOM 1377 O O . GLU A 1 178 ? -13.479 10.043 2.987 1.00 90.12 178 GLU A O 1
ATOM 1382 N N . ASP A 1 179 ? -12.104 8.519 3.883 1.00 88.12 179 ASP A N 1
ATOM 1383 C CA . ASP A 1 179 ? -12.032 7.721 2.657 1.00 88.12 179 ASP A CA 1
ATOM 1384 C C . ASP A 1 179 ? -13.235 6.774 2.525 1.00 88.12 179 ASP A C 1
ATOM 1386 O O . ASP A 1 179 ? -13.300 5.705 3.137 1.00 88.12 179 ASP A O 1
ATOM 1390 N N . PHE A 1 180 ? -14.189 7.165 1.680 1.00 86.00 180 PHE A N 1
ATOM 1391 C CA . PHE A 1 180 ? -15.415 6.413 1.400 1.00 86.00 180 PHE A CA 1
ATOM 1392 C C . PHE A 1 180 ? -15.201 5.100 0.641 1.00 86.00 180 PHE A C 1
ATOM 1394 O O . PHE A 1 180 ? -16.138 4.312 0.553 1.00 86.00 180 PHE A O 1
ATOM 1401 N N . ARG A 1 181 ? -13.997 4.827 0.121 1.00 87.19 181 ARG A N 1
ATOM 1402 C CA . ARG A 1 181 ? -13.674 3.529 -0.498 1.00 87.19 181 ARG A CA 1
ATOM 1403 C C . ARG A 1 181 ? -13.552 2.410 0.534 1.00 87.19 181 ARG A C 1
ATOM 1405 O O . ARG A 1 181 ? -13.504 1.244 0.159 1.00 87.19 181 ARG A O 1
ATOM 1412 N N . LEU A 1 182 ? -13.438 2.763 1.815 1.00 89.50 182 LEU A N 1
ATOM 1413 C CA . LEU A 1 182 ? -13.348 1.815 2.915 1.00 89.50 182 LEU A CA 1
ATOM 1414 C C . LEU A 1 182 ? -14.703 1.651 3.601 1.00 89.50 182 LEU A C 1
ATOM 1416 O O . LEU A 1 182 ? -15.343 2.632 3.993 1.00 89.50 182 LEU A O 1
ATOM 1420 N N . ASP A 1 183 ? -15.094 0.401 3.818 1.00 91.19 183 ASP A N 1
ATOM 1421 C CA . ASP A 1 183 ? -16.282 0.065 4.597 1.00 91.19 183 ASP A CA 1
ATOM 1422 C C . ASP A 1 183 ? -16.064 0.341 6.087 1.00 91.19 183 ASP A C 1
ATOM 1424 O O . ASP A 1 183 ? -14.943 0.242 6.600 1.00 91.19 183 ASP A O 1
ATOM 1428 N N . ALA A 1 184 ? -17.151 0.628 6.808 1.00 88.06 184 ALA A N 1
ATOM 1429 C CA . ALA A 1 184 ? -17.103 0.907 8.244 1.00 88.06 184 ALA A CA 1
ATOM 1430 C C . ALA A 1 184 ? -16.441 -0.232 9.043 1.00 88.06 184 ALA A C 1
ATOM 1432 O O . ALA A 1 184 ? -15.669 0.022 9.971 1.00 88.06 184 ALA A O 1
ATOM 1433 N N . GLU A 1 185 ? -16.674 -1.483 8.638 1.00 89.44 185 GLU A N 1
ATOM 1434 C CA . GLU A 1 185 ? -16.051 -2.653 9.255 1.00 89.44 185 GLU A CA 1
ATOM 1435 C C . GLU A 1 185 ? -14.537 -2.696 9.045 1.00 89.44 185 GLU A C 1
ATOM 1437 O O . GLU A 1 185 ? -13.790 -2.965 9.989 1.00 89.44 185 GLU A O 1
ATOM 1442 N N . THR A 1 186 ? -14.076 -2.415 7.823 1.00 90.12 186 THR A N 1
ATOM 1443 C CA . THR A 1 186 ? -12.653 -2.397 7.461 1.00 90.12 186 THR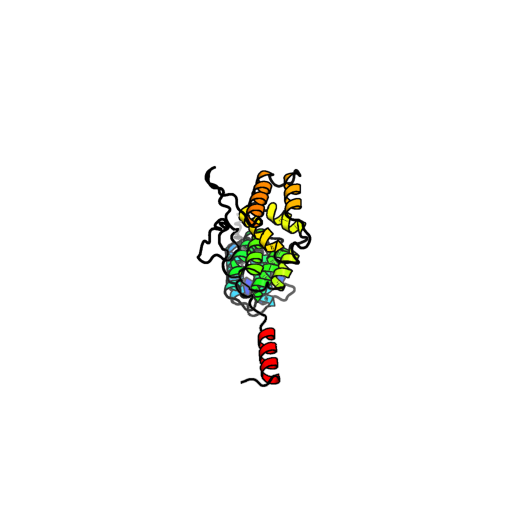 A CA 1
ATOM 1444 C C . THR A 1 186 ? -11.927 -1.269 8.185 1.00 90.12 186 THR A C 1
ATOM 1446 O O . THR A 1 186 ? -10.826 -1.470 8.708 1.00 90.12 186 THR A O 1
ATOM 1449 N N . VAL A 1 187 ? -12.559 -0.096 8.288 1.00 90.56 187 VAL A N 1
ATOM 1450 C CA . VAL A 1 187 ? -12.043 1.032 9.072 1.00 90.56 187 VAL A CA 1
ATOM 1451 C C . VAL A 1 187 ? -11.909 0.636 10.542 1.00 90.56 187 VAL A C 1
ATOM 1453 O O . VAL A 1 187 ? -10.818 0.743 11.102 1.00 90.56 187 VAL A O 1
ATOM 1456 N N . ALA A 1 188 ? -12.967 0.098 11.153 1.00 89.06 188 ALA A N 1
ATOM 1457 C CA . ALA A 1 188 ? -12.943 -0.338 12.547 1.00 89.06 188 ALA A CA 1
ATOM 1458 C C . ALA A 1 188 ? -11.875 -1.417 12.810 1.00 89.06 188 ALA A C 1
ATOM 1460 O O . ALA A 1 188 ? -11.118 -1.310 13.775 1.00 89.06 188 ALA A O 1
ATOM 1461 N N . ALA A 1 189 ? -11.756 -2.417 11.928 1.00 87.94 189 ALA A N 1
ATOM 1462 C CA . ALA A 1 189 ? -10.714 -3.446 11.988 1.00 87.94 189 ALA A CA 1
ATOM 1463 C C . ALA A 1 189 ? -9.306 -2.842 12.006 1.00 87.94 189 ALA A C 1
ATOM 1465 O O . ALA A 1 189 ? -8.446 -3.244 12.791 1.00 87.94 189 ALA A O 1
ATOM 1466 N N . THR A 1 190 ? -9.088 -1.868 11.123 1.00 89.94 190 THR A N 1
ATOM 1467 C CA . THR A 1 190 ? -7.797 -1.207 10.948 1.00 89.94 190 THR A CA 1
ATOM 1468 C C . THR A 1 190 ? -7.452 -0.372 12.172 1.00 89.94 190 THR A C 1
ATOM 1470 O O . THR A 1 190 ? -6.319 -0.431 12.637 1.00 89.94 190 THR A O 1
ATOM 1473 N N . ILE A 1 191 ? -8.421 0.346 12.748 1.00 89.62 191 ILE A N 1
ATOM 1474 C CA . ILE A 1 191 ? -8.213 1.129 13.971 1.00 89.62 191 ILE A CA 1
ATOM 1475 C C . ILE A 1 191 ? -7.799 0.220 15.138 1.00 89.62 191 ILE A C 1
ATOM 1477 O O . ILE A 1 191 ? -6.800 0.507 15.791 1.00 89.62 191 ILE A O 1
ATOM 1481 N N . VAL A 1 192 ? -8.488 -0.908 15.349 1.00 86.69 192 VAL A N 1
ATOM 1482 C CA . VAL A 1 192 ? -8.126 -1.880 16.402 1.00 86.69 192 VAL A CA 1
ATOM 1483 C C . VAL A 1 192 ? -6.710 -2.430 16.190 1.00 86.69 192 VAL A C 1
ATOM 1485 O O . VAL A 1 192 ? -5.911 -2.486 17.125 1.00 86.69 192 VAL A O 1
ATOM 1488 N N . ALA A 1 193 ? -6.358 -2.787 14.951 1.00 85.88 193 ALA A N 1
ATOM 1489 C CA . ALA A 1 193 ? -5.011 -3.257 14.629 1.00 85.88 193 ALA A CA 1
ATOM 1490 C C . ALA A 1 193 ? -3.942 -2.179 14.886 1.00 85.88 193 ALA A C 1
ATOM 1492 O O . ALA A 1 193 ? -2.850 -2.484 15.359 1.00 85.88 193 ALA A O 1
ATOM 1493 N N . LEU A 1 194 ? -4.252 -0.914 14.600 1.00 87.69 194 LEU A N 1
ATOM 1494 C CA . LEU A 1 194 ? -3.360 0.217 14.839 1.00 87.69 194 LEU A CA 1
ATOM 1495 C C . LEU A 1 194 ? -3.184 0.542 16.330 1.00 87.69 194 LEU A C 1
ATOM 1497 O O . LEU A 1 194 ? -2.086 0.928 16.734 1.00 87.69 194 LEU A O 1
ATOM 1501 N N . GLU A 1 195 ? -4.221 0.374 17.152 1.00 85.50 195 GLU A N 1
ATOM 1502 C CA . GLU A 1 195 ? -4.121 0.510 18.613 1.00 85.50 195 GLU A CA 1
ATOM 1503 C C . GLU A 1 195 ? -3.203 -0.552 19.222 1.00 85.50 195 GLU A C 1
ATOM 1505 O O . GLU A 1 195 ? -2.423 -0.253 20.129 1.00 85.50 195 GLU A O 1
ATOM 1510 N N . ALA A 1 196 ? -3.220 -1.766 18.670 1.00 81.81 196 ALA A N 1
ATOM 1511 C CA . ALA A 1 196 ? -2.343 -2.852 19.092 1.00 81.81 196 ALA A CA 1
ATOM 1512 C C . ALA A 1 196 ? -0.864 -2.661 18.680 1.00 81.81 196 ALA A C 1
ATOM 1514 O O . ALA A 1 196 ? -0.014 -3.451 19.093 1.00 81.81 196 ALA A O 1
ATOM 1515 N N . LEU A 1 197 ? -0.532 -1.630 17.884 1.00 82.81 197 LEU A N 1
ATOM 1516 C CA . LEU A 1 197 ? 0.820 -1.317 17.400 1.00 82.81 197 LEU A CA 1
ATOM 1517 C C . LEU A 1 197 ? 1.373 -0.046 18.093 1.00 82.81 197 LEU A C 1
ATOM 1519 O O . LEU A 1 197 ? 1.135 1.073 17.622 1.00 82.81 197 LEU A O 1
ATOM 1523 N N . PRO A 1 198 ? 2.156 -0.167 19.190 1.00 65.38 198 PRO A N 1
ATOM 1524 C CA . PRO A 1 198 ? 2.323 0.913 20.170 1.00 65.38 198 PRO A CA 1
ATOM 1525 C C . PRO A 1 198 ? 3.195 2.145 19.839 1.00 65.38 198 PRO A C 1
ATOM 1527 O O . PRO A 1 198 ? 3.489 2.891 20.776 1.00 65.38 198 PRO A O 1
ATOM 1530 N N . PRO A 1 199 ? 3.577 2.479 18.590 1.00 77.06 199 PRO A N 1
ATOM 1531 C CA . PRO A 1 199 ? 3.877 3.879 18.276 1.00 77.06 199 PRO A CA 1
ATOM 1532 C C . PRO A 1 199 ? 2.807 4.580 17.427 1.00 77.06 199 PRO A C 1
ATOM 1534 O O . PRO A 1 199 ? 2.850 5.803 17.350 1.00 77.06 199 PRO A O 1
ATOM 1537 N N . VAL A 1 200 ? 1.868 3.867 16.790 1.00 77.50 200 VAL A N 1
ATOM 1538 C CA . VAL A 1 200 ? 1.069 4.463 15.702 1.00 77.50 200 VAL A CA 1
ATOM 1539 C C . VAL A 1 200 ? -0.111 5.284 16.215 1.00 77.50 200 VAL A C 1
ATOM 1541 O O . VAL A 1 200 ? -0.218 6.461 15.885 1.00 77.50 200 VAL A O 1
ATOM 1544 N N . LEU A 1 201 ? -0.963 4.701 17.064 1.00 77.50 201 LEU A N 1
ATOM 1545 C CA . LEU A 1 201 ? -2.066 5.418 17.728 1.00 77.50 201 LEU A CA 1
ATOM 1546 C C . LEU A 1 201 ? -1.794 5.692 19.210 1.00 77.50 201 LEU A C 1
ATOM 1548 O O . LEU A 1 201 ? -2.701 6.002 19.982 1.00 77.50 201 LEU A O 1
ATOM 1552 N N . ARG A 1 202 ? -0.526 5.604 19.624 1.00 71.25 202 ARG A N 1
ATOM 1553 C CA . ARG A 1 202 ? -0.128 5.761 21.025 1.00 71.25 202 ARG A CA 1
ATOM 1554 C C . ARG A 1 202 ? -0.692 7.072 21.592 1.00 71.25 202 ARG A C 1
ATOM 1556 O O . ARG A 1 202 ? -0.421 8.144 21.055 1.00 71.25 202 ARG A O 1
ATOM 1563 N N . ARG A 1 203 ? -1.407 6.975 22.723 1.00 70.94 203 ARG A N 1
ATOM 1564 C CA . ARG A 1 203 ? -2.041 8.079 23.485 1.00 70.94 203 ARG A CA 1
ATOM 1565 C C . ARG A 1 203 ? -3.329 8.668 22.895 1.00 70.94 203 ARG A C 1
ATOM 1567 O O . ARG A 1 203 ? -3.928 9.514 23.557 1.00 70.94 203 ARG A O 1
ATOM 1574 N N . LEU A 1 204 ? -3.780 8.250 21.711 1.00 80.38 204 LEU A N 1
ATOM 1575 C CA . LEU A 1 204 ? -5.077 8.689 21.199 1.00 80.38 204 LEU A CA 1
ATOM 1576 C C . LEU A 1 204 ? -6.185 7.863 21.860 1.00 80.38 204 LEU A C 1
ATOM 1578 O O . LEU A 1 204 ? -6.222 6.647 21.713 1.00 80.38 204 LEU A O 1
ATOM 1582 N N . LYS A 1 205 ? -7.103 8.519 22.576 1.00 85.06 205 LYS A N 1
ATOM 1583 C CA . LYS A 1 205 ? -8.338 7.869 23.028 1.00 85.06 205 LYS A CA 1
ATOM 1584 C C . LYS A 1 205 ? -9.307 7.820 21.844 1.00 85.06 205 LYS A C 1
ATOM 1586 O O . LYS A 1 205 ? -9.994 8.807 21.583 1.00 85.06 205 LYS A O 1
ATOM 1591 N N . VAL A 1 206 ? -9.327 6.698 21.126 1.00 83.50 206 VAL A N 1
ATOM 1592 C CA . VAL A 1 206 ? -10.076 6.533 19.869 1.00 83.50 206 VAL A CA 1
ATOM 1593 C C . VAL A 1 206 ? -11.578 6.750 20.057 1.00 83.50 206 VAL A C 1
ATOM 1595 O O . VAL A 1 206 ? -12.154 7.561 19.342 1.00 83.50 206 VAL A O 1
ATOM 1598 N N . LEU A 1 207 ? -12.211 6.109 21.047 1.00 83.56 207 LEU A N 1
ATOM 1599 C CA . LEU A 1 207 ? -13.658 6.246 21.283 1.00 83.56 207 LEU A CA 1
ATOM 1600 C C . LEU A 1 207 ? -14.110 7.700 21.515 1.00 83.56 207 LEU A C 1
ATOM 1602 O O . LEU A 1 207 ? -15.020 8.150 20.819 1.00 83.56 207 LEU A O 1
ATOM 1606 N N . PRO A 1 208 ? -13.496 8.473 22.435 1.00 85.62 208 PRO A N 1
ATOM 1607 C CA . PRO A 1 208 ? -13.801 9.894 22.571 1.00 85.62 208 PRO A CA 1
ATOM 1608 C C . PRO A 1 208 ? -13.569 10.704 21.293 1.00 85.62 208 PRO A C 1
ATOM 1610 O O . PRO A 1 208 ? -14.339 11.618 21.020 1.00 85.62 208 PRO A O 1
ATOM 1613 N N . ALA A 1 209 ? -12.526 10.391 20.516 1.00 84.94 209 ALA A N 1
ATOM 1614 C CA . ALA A 1 209 ? -12.252 11.089 19.262 1.00 84.94 209 ALA A CA 1
ATOM 1615 C C . ALA A 1 209 ? -13.349 10.825 18.219 1.00 84.94 209 ALA A C 1
ATOM 1617 O O . ALA A 1 209 ? -13.865 11.771 17.634 1.00 84.94 209 ALA A O 1
ATOM 1618 N N . LEU A 1 210 ? -13.765 9.567 18.053 1.00 84.19 210 LEU A N 1
ATOM 1619 C CA . LEU A 1 210 ? -14.847 9.195 17.142 1.00 84.19 210 LEU A CA 1
ATOM 1620 C C . LEU A 1 210 ? -16.190 9.831 17.536 1.00 84.19 210 LEU A C 1
ATOM 1622 O O . LEU A 1 210 ? -16.919 10.308 16.671 1.00 84.19 210 LEU A O 1
ATOM 1626 N N . ARG A 1 211 ? -16.506 9.884 18.838 1.00 84.56 211 ARG A N 1
ATOM 1627 C CA . ARG A 1 211 ? -17.733 10.533 19.335 1.00 84.56 211 ARG A CA 1
ATOM 1628 C C . ARG A 1 211 ? -17.750 12.031 19.041 1.00 84.56 211 ARG A C 1
ATOM 1630 O O . ARG A 1 211 ? -18.736 12.517 18.503 1.00 84.56 211 ARG A O 1
ATOM 1637 N N . ARG A 1 212 ? -16.637 12.731 19.290 1.00 85.62 212 ARG A N 1
ATOM 1638 C CA . ARG A 1 212 ? -16.505 14.155 18.934 1.00 85.62 212 ARG A CA 1
ATOM 1639 C C . ARG A 1 212 ? -16.709 14.389 17.440 1.00 85.62 212 ARG A C 1
ATOM 1641 O O . ARG A 1 212 ? -17.439 15.294 17.073 1.00 85.62 212 ARG A O 1
ATOM 1648 N N . MET A 1 213 ? -16.145 13.533 16.586 1.00 82.19 213 MET A N 1
ATOM 1649 C CA . MET A 1 213 ? -16.332 13.636 15.132 1.00 82.19 213 MET A CA 1
ATOM 1650 C C . MET A 1 213 ? -17.780 13.404 14.677 1.00 82.19 213 MET A C 1
ATOM 1652 O O . MET A 1 213 ? -18.165 13.914 13.629 1.00 82.19 213 MET A O 1
ATOM 1656 N N . ALA A 1 214 ? -18.568 12.624 15.424 1.00 81.12 214 ALA A N 1
ATOM 1657 C CA . ALA A 1 214 ? -19.990 12.418 15.144 1.00 81.12 214 ALA A CA 1
ATOM 1658 C C . ALA A 1 214 ? -20.857 13.611 15.592 1.00 81.12 214 ALA A C 1
ATOM 1660 O O . ALA A 1 214 ? -21.900 13.876 14.994 1.00 81.12 214 ALA A O 1
ATOM 1661 N N . GLU A 1 215 ? -20.441 14.307 16.652 1.00 81.69 215 GLU A N 1
ATOM 1662 C CA . GLU A 1 215 ? -21.115 15.494 17.189 1.00 81.69 215 GLU A CA 1
ATOM 1663 C C . GLU A 1 215 ? -20.808 16.741 16.345 1.00 81.69 215 GLU A C 1
ATOM 1665 O O . GLU A 1 215 ? -21.719 17.481 15.962 1.00 81.69 215 GLU A O 1
ATOM 1670 N N . GLU A 1 216 ? -19.535 16.933 15.996 1.00 80.62 216 GLU A N 1
ATOM 1671 C CA . GLU A 1 216 ? -19.067 18.002 15.119 1.00 80.62 216 GLU A CA 1
ATOM 1672 C C . GLU A 1 216 ? -19.663 17.838 13.707 1.00 80.62 216 GLU A C 1
ATOM 1674 O O . GLU A 1 216 ? -19.666 16.745 13.138 1.00 80.62 216 GLU A O 1
ATOM 1679 N N . GLU A 1 217 ? -20.159 18.930 13.111 1.00 64.50 217 GLU A N 1
ATOM 1680 C CA . GLU A 1 217 ? -20.512 18.983 11.683 1.00 64.50 217 GLU A CA 1
ATOM 1681 C C . GLU A 1 217 ? -19.235 18.929 10.839 1.00 64.50 217 GLU A C 1
ATOM 1683 O O . GLU A 1 217 ? -18.742 19.916 10.292 1.00 64.50 217 GLU A O 1
ATOM 1688 N N . THR A 1 218 ? -18.638 17.745 10.798 1.00 70.69 218 THR A N 1
ATOM 1689 C CA . THR A 1 218 ? -17.473 17.452 9.979 1.00 70.69 218 THR A CA 1
ATOM 1690 C C . THR A 1 218 ? -17.894 17.180 8.536 1.00 70.69 218 THR A C 1
ATOM 1692 O O . THR A 1 218 ? -19.069 17.039 8.202 1.00 70.69 218 THR A O 1
ATOM 1695 N N . ARG A 1 219 ? -16.907 17.075 7.639 1.00 78.56 219 ARG A N 1
ATOM 1696 C CA . ARG A 1 219 ? -17.118 16.734 6.220 1.00 78.56 219 ARG A CA 1
ATOM 1697 C C . ARG A 1 219 ? -17.679 15.320 6.000 1.00 78.56 219 ARG A C 1
ATOM 1699 O O . ARG A 1 219 ? -17.958 14.958 4.861 1.00 78.56 219 ARG A O 1
ATOM 1706 N N . VAL A 1 220 ? -17.798 14.513 7.054 1.00 81.81 220 VAL A N 1
ATOM 1707 C CA . VAL A 1 220 ? -18.210 13.110 6.989 1.00 81.81 220 VAL A CA 1
ATOM 1708 C C . VAL A 1 220 ? -19.648 12.977 7.501 1.00 81.81 220 VAL A C 1
ATOM 1710 O O . VAL A 1 220 ? -19.954 13.505 8.568 1.00 81.81 220 VAL A O 1
ATOM 1713 N N . PRO A 1 221 ? -20.535 12.249 6.796 1.00 86.38 221 PRO A N 1
ATOM 1714 C CA . PRO A 1 221 ? -21.891 11.995 7.267 1.00 86.38 221 PRO A CA 1
ATOM 1715 C C . PRO A 1 221 ? -21.897 11.366 8.663 1.00 86.38 221 PRO A C 1
ATOM 1717 O O . PRO A 1 221 ? -21.206 10.372 8.905 1.00 86.38 221 PRO A O 1
ATOM 1720 N N . ARG A 1 222 ? -22.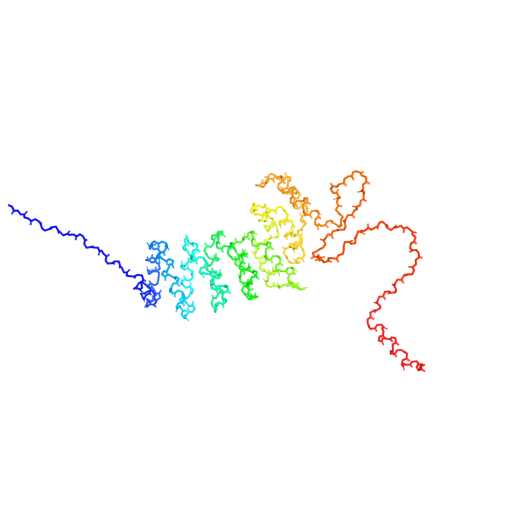725 11.905 9.566 1.00 85.88 222 ARG A N 1
ATOM 1721 C CA . ARG A 1 222 ? -22.860 11.408 10.947 1.00 85.88 222 ARG A CA 1
ATOM 1722 C C . ARG A 1 222 ? -23.155 9.908 11.001 1.00 85.88 222 ARG A C 1
ATOM 1724 O O . ARG A 1 222 ? -22.553 9.200 11.803 1.00 85.88 222 ARG A O 1
ATOM 1731 N N . GLU A 1 223 ? -24.005 9.416 10.102 1.00 87.44 223 GLU A N 1
ATOM 1732 C CA . GLU A 1 223 ? -24.368 7.996 9.978 1.00 87.44 223 GLU A CA 1
ATOM 1733 C C . GLU A 1 223 ? -23.145 7.092 9.764 1.00 87.44 223 GLU A C 1
ATOM 1735 O O . GLU A 1 223 ? -23.017 6.044 10.397 1.00 87.44 223 GLU A O 1
ATOM 1740 N N . ARG A 1 224 ? -22.184 7.524 8.936 1.00 87.19 224 ARG A N 1
ATOM 1741 C CA . ARG A 1 224 ? -20.945 6.776 8.682 1.00 87.19 224 ARG A CA 1
ATOM 1742 C C . ARG A 1 224 ? -20.083 6.699 9.938 1.00 87.19 224 ARG A C 1
ATOM 1744 O O . ARG A 1 224 ? -19.581 5.627 10.271 1.00 87.19 224 ARG A O 1
ATOM 1751 N N . VAL A 1 225 ? -19.920 7.816 10.650 1.00 86.81 225 VAL A N 1
ATOM 1752 C CA . VAL A 1 225 ? -19.136 7.848 11.895 1.00 86.81 225 VAL A CA 1
ATOM 1753 C C . VAL A 1 225 ? -19.805 6.990 12.974 1.00 86.81 225 VAL A C 1
ATOM 1755 O O . VAL A 1 225 ? -19.119 6.245 13.670 1.00 86.81 225 VAL A O 1
ATOM 1758 N N . GLN A 1 226 ? -21.137 7.014 13.072 1.00 87.81 226 GLN A N 1
ATOM 1759 C CA . GLN A 1 226 ? -21.900 6.150 13.979 1.00 87.81 226 GLN A CA 1
ATOM 1760 C C . GLN A 1 226 ? -21.742 4.661 13.637 1.00 87.81 226 GLN A C 1
ATOM 1762 O O . GLN A 1 226 ? -21.492 3.860 14.538 1.00 87.81 226 GLN A O 1
ATOM 1767 N N . ALA A 1 227 ? -21.793 4.287 12.355 1.00 88.44 227 ALA A N 1
ATOM 1768 C CA . ALA A 1 227 ? -21.560 2.912 11.911 1.00 88.44 227 ALA A CA 1
ATOM 1769 C C . ALA A 1 227 ? -20.134 2.426 12.242 1.00 88.44 227 ALA A C 1
ATOM 1771 O O . ALA A 1 227 ? -19.948 1.294 12.700 1.00 88.44 227 ALA A O 1
ATOM 1772 N N . ILE A 1 228 ? -19.124 3.290 12.075 1.00 89.25 228 ILE A N 1
ATOM 1773 C CA . ILE A 1 228 ? -17.732 3.003 12.461 1.00 89.25 228 ILE A CA 1
ATOM 1774 C C . ILE A 1 228 ? -17.614 2.861 13.983 1.00 89.25 228 ILE A C 1
ATOM 1776 O O . ILE A 1 228 ? -16.998 1.905 14.450 1.00 89.25 228 ILE A O 1
ATOM 1780 N N . CYS A 1 229 ? -18.225 3.762 14.761 1.00 87.44 229 CYS A N 1
ATOM 1781 C CA . CYS A 1 229 ? -18.281 3.681 16.223 1.00 87.44 229 CYS A CA 1
ATOM 1782 C C . CYS A 1 229 ? -18.880 2.356 16.698 1.00 87.44 229 CYS A C 1
ATOM 1784 O O . CYS A 1 229 ? -18.285 1.696 17.547 1.00 87.44 229 CYS A O 1
ATOM 1786 N N . ALA A 1 230 ? -20.031 1.963 16.145 1.00 85.81 230 ALA A N 1
ATOM 1787 C CA . ALA A 1 230 ? -20.700 0.711 16.480 1.00 85.81 230 ALA A CA 1
ATOM 1788 C C . ALA A 1 230 ? -19.820 -0.499 16.126 1.00 85.81 230 ALA A C 1
ATOM 1790 O O . ALA A 1 230 ? -19.592 -1.370 16.963 1.00 85.81 230 ALA A O 1
ATOM 1791 N N . SER A 1 231 ? -19.238 -0.507 14.923 1.00 87.81 231 SER A N 1
ATOM 1792 C CA . SER A 1 231 ? -18.337 -1.573 14.464 1.00 87.81 231 SER A CA 1
ATOM 1793 C C . SER A 1 231 ? -17.074 -1.684 15.321 1.00 87.81 231 SER A C 1
ATOM 1795 O O . SER A 1 231 ? -16.627 -2.785 15.638 1.00 87.81 231 SER A O 1
ATOM 1797 N N . TYR A 1 232 ? -16.487 -0.551 15.710 1.00 86.88 232 TYR A N 1
ATOM 1798 C CA . TYR A 1 232 ? -15.321 -0.502 16.587 1.00 86.88 232 TYR A CA 1
ATOM 1799 C C . TYR A 1 232 ? -15.674 -0.980 18.000 1.00 86.88 232 TYR A C 1
ATOM 1801 O O . TYR A 1 232 ? -14.955 -1.802 18.567 1.00 86.88 232 TYR A O 1
ATOM 1809 N N . PHE A 1 233 ? -16.801 -0.524 18.555 1.00 83.25 233 PHE A N 1
ATOM 1810 C CA . PHE A 1 233 ? -17.285 -0.967 19.862 1.00 83.25 233 PHE A CA 1
ATOM 1811 C C . PHE A 1 233 ? -17.488 -2.487 19.879 1.00 83.25 233 PHE A C 1
ATOM 1813 O O . PHE A 1 233 ? -16.874 -3.166 20.692 1.00 83.25 233 PHE A O 1
ATOM 1820 N N . ASN A 1 234 ? -18.193 -3.038 18.887 1.00 81.00 234 ASN A N 1
ATOM 1821 C CA . ASN A 1 234 ? -18.420 -4.481 18.737 1.00 81.00 234 ASN A CA 1
ATOM 1822 C C . ASN A 1 234 ? -17.131 -5.320 18.629 1.00 81.00 234 ASN A C 1
ATOM 1824 O O . ASN A 1 234 ? -17.142 -6.517 18.922 1.00 81.00 234 ASN A O 1
ATOM 1828 N N . ARG A 1 235 ? -16.027 -4.722 18.163 1.00 76.25 235 ARG A N 1
ATOM 1829 C CA . ARG A 1 235 ? -14.713 -5.377 18.044 1.00 76.25 235 ARG A CA 1
ATOM 1830 C C . ARG A 1 235 ? -13.852 -5.237 19.297 1.00 76.25 235 ARG A C 1
ATOM 1832 O O . ARG A 1 235 ? -12.923 -6.021 19.463 1.00 76.25 235 ARG A O 1
ATOM 1839 N N . THR A 1 236 ? -14.124 -4.246 20.140 1.00 75.56 236 THR A N 1
ATOM 1840 C CA . THR A 1 236 ? -13.330 -3.942 21.340 1.00 75.56 236 THR A CA 1
ATOM 1841 C C . THR A 1 236 ? -13.987 -4.423 22.624 1.00 75.56 236 THR A C 1
ATOM 1843 O O . THR A 1 236 ? -13.283 -4.722 23.587 1.00 75.56 236 THR A O 1
ATOM 1846 N N . THR A 1 237 ? -15.313 -4.555 22.654 1.00 67.19 237 THR A N 1
ATOM 1847 C CA . THR A 1 237 ? -16.008 -5.161 23.784 1.00 67.19 237 THR A CA 1
ATOM 1848 C C . THR A 1 237 ? -15.931 -6.677 23.715 1.00 67.19 237 THR A C 1
ATOM 1850 O O . THR A 1 237 ? -16.226 -7.292 22.694 1.00 67.19 237 THR A O 1
ATOM 1853 N N . LEU A 1 238 ? -15.571 -7.294 24.846 1.00 54.97 238 LEU A N 1
ATOM 1854 C CA . LEU A 1 238 ? -15.514 -8.752 25.006 1.00 54.97 238 LEU A CA 1
ATOM 1855 C C . LEU A 1 238 ? -16.882 -9.436 24.856 1.00 54.97 238 LEU A C 1
ATOM 1857 O O . LEU A 1 238 ? -16.937 -10.650 24.679 1.00 54.97 238 LEU A O 1
ATOM 1861 N N . LEU A 1 239 ? -17.965 -8.664 24.936 1.00 49.34 239 LEU A N 1
ATOM 1862 C CA . LEU A 1 239 ? -19.341 -9.133 24.956 1.00 49.34 239 LEU A CA 1
ATOM 1863 C C . LEU A 1 239 ? -20.088 -8.513 23.774 1.00 49.34 239 LEU A C 1
ATOM 1865 O O . LEU A 1 239 ? -20.106 -7.287 23.625 1.00 49.34 239 LEU A O 1
ATOM 1869 N N . ARG A 1 240 ? -20.685 -9.361 22.931 1.00 46.62 240 ARG A N 1
ATOM 1870 C CA . ARG A 1 240 ? -21.580 -8.928 21.848 1.00 46.62 240 ARG A CA 1
ATOM 1871 C C . ARG A 1 240 ? -23.042 -9.030 22.294 1.00 46.62 240 ARG A C 1
ATOM 1873 O O . ARG A 1 240 ? -23.397 -10.058 22.876 1.00 46.62 240 ARG A O 1
ATOM 1880 N N . PRO A 1 241 ? -23.897 -8.048 21.966 1.00 42.22 241 PRO A N 1
ATOM 1881 C CA . PRO A 1 241 ? -25.338 -8.265 21.965 1.00 42.22 241 PRO A CA 1
ATOM 1882 C C . PRO A 1 241 ? -25.685 -9.295 20.877 1.00 42.22 241 PRO A C 1
ATOM 1884 O O . PRO A 1 241 ? -25.185 -9.210 19.754 1.00 42.22 241 PRO A O 1
ATOM 1887 N N . SER A 1 242 ? -26.495 -10.300 21.203 1.00 41.19 242 SER A N 1
ATOM 1888 C CA . SER A 1 242 ? -27.046 -11.237 20.223 1.00 41.19 242 SER A CA 1
ATOM 1889 C C . SER A 1 242 ? -28.142 -10.546 19.403 1.00 41.19 242 SER A C 1
ATOM 1891 O O . SER A 1 242 ? -29.041 -9.923 19.955 1.00 41.19 242 SER A O 1
ATOM 1893 N N . GLU A 1 243 ? -28.108 -10.670 18.074 1.00 42.38 243 GLU A N 1
ATOM 1894 C CA . GLU A 1 243 ? -29.135 -10.097 17.184 1.00 42.38 243 GLU A CA 1
ATOM 1895 C C . GLU A 1 243 ? -30.445 -10.912 17.125 1.00 42.38 243 GLU A C 1
ATOM 1897 O O . GLU A 1 243 ? -31.252 -10.712 16.220 1.00 42.38 243 GLU A O 1
ATOM 1902 N N . ARG A 1 244 ? -30.715 -11.836 18.061 1.00 40.03 244 ARG A N 1
ATOM 1903 C CA . ARG A 1 244 ? -31.972 -12.606 18.046 1.00 40.03 244 ARG A CA 1
ATOM 1904 C C . ARG A 1 244 ? -32.577 -12.857 19.427 1.00 40.03 244 ARG A C 1
ATOM 1906 O O . ARG A 1 244 ? -31.936 -13.430 20.300 1.00 40.03 244 ARG A O 1
ATOM 1913 N N . GLU A 1 245 ? -33.857 -12.484 19.487 1.00 36.62 245 GLU A N 1
ATOM 1914 C CA . GLU A 1 245 ? -34.926 -12.839 20.428 1.00 36.62 245 GLU A CA 1
ATOM 1915 C C . GLU A 1 245 ? -34.787 -12.393 21.892 1.00 36.62 245 GLU A C 1
ATOM 1917 O O . GLU A 1 245 ? -33.835 -12.704 22.603 1.00 36.62 245 GLU A O 1
ATOM 1922 N N . ALA A 1 246 ? -35.842 -11.705 22.350 1.00 43.12 246 ALA A N 1
ATOM 1923 C CA . ALA A 1 246 ? -36.041 -11.114 23.675 1.00 43.12 246 ALA A CA 1
ATOM 1924 C C . ALA A 1 246 ? -36.013 -12.109 24.858 1.00 43.12 246 ALA A C 1
ATOM 1926 O O . ALA A 1 246 ? -36.262 -11.716 25.994 1.00 43.12 246 ALA A O 1
ATOM 1927 N N . SER A 1 247 ? -35.708 -13.384 24.615 1.00 41.34 247 SER A N 1
ATOM 1928 C CA . SER A 1 247 ? -35.709 -14.461 25.607 1.00 41.34 247 SER A CA 1
ATOM 1929 C C . SER A 1 247 ? -34.362 -15.172 25.776 1.00 41.34 247 SER A C 1
ATOM 1931 O O . SER A 1 247 ? -34.294 -16.116 26.559 1.00 41.34 247 SER A O 1
ATOM 1933 N N . SER A 1 248 ? -33.279 -14.750 25.105 1.00 41.44 248 SER A N 1
ATOM 1934 C CA . SER A 1 248 ? -31.960 -15.377 25.301 1.00 41.44 248 SER A CA 1
ATOM 1935 C C . SER A 1 248 ? -30.837 -14.361 25.542 1.00 41.44 248 SER A C 1
ATOM 1937 O O . SER A 1 248 ? -30.208 -13.822 24.634 1.00 41.44 248 SER A O 1
ATOM 1939 N N . THR A 1 249 ? -30.553 -14.107 26.818 1.00 42.69 249 THR A N 1
ATOM 1940 C CA . THR A 1 249 ? -29.397 -13.335 27.295 1.00 42.69 249 THR A CA 1
ATOM 1941 C C . THR A 1 249 ? -28.118 -14.177 27.244 1.00 42.69 249 THR A C 1
ATOM 1943 O O . THR A 1 249 ? -27.467 -14.417 28.257 1.00 42.69 249 THR A O 1
ATOM 1946 N N . LEU A 1 250 ? -27.736 -14.656 26.058 1.0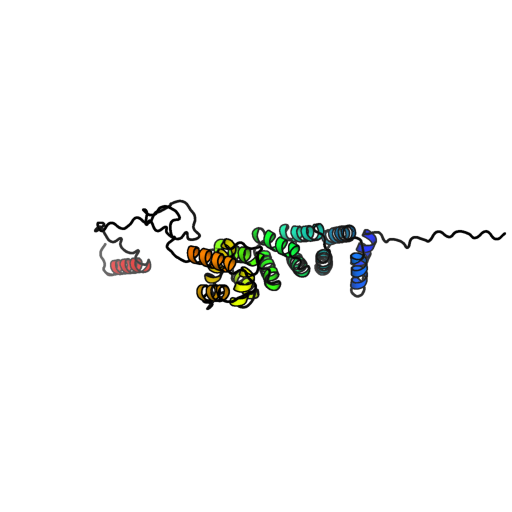0 43.19 250 LEU A N 1
ATOM 1947 C CA . LEU A 1 250 ? -26.461 -15.353 25.876 1.00 43.19 250 LEU A CA 1
ATOM 1948 C C . LEU A 1 250 ? -25.433 -14.412 25.249 1.00 43.19 250 LEU A C 1
ATOM 1950 O O . LEU A 1 250 ? -25.449 -14.121 24.053 1.00 43.19 250 LEU A O 1
ATOM 1954 N N . LEU A 1 251 ? -24.526 -13.937 26.102 1.00 44.16 251 LEU A N 1
ATOM 1955 C CA . LEU A 1 251 ? -23.389 -13.107 25.726 1.00 44.16 251 LEU A CA 1
ATOM 1956 C C . LEU A 1 251 ? -22.383 -13.951 24.936 1.00 44.16 251 LEU A C 1
ATOM 1958 O O . LEU A 1 251 ? -21.877 -14.961 25.426 1.00 44.16 251 LEU A O 1
ATOM 1962 N N . ARG A 1 252 ? -22.071 -13.536 23.705 1.00 46.72 252 ARG A N 1
ATOM 1963 C CA . ARG A 1 252 ? -21.025 -14.188 22.903 1.00 46.72 252 ARG A CA 1
ATOM 1964 C C . ARG A 1 252 ? -19.645 -13.631 23.268 1.00 46.72 252 ARG A C 1
ATOM 1966 O O . ARG A 1 252 ? -19.515 -12.403 23.313 1.00 46.72 252 ARG A O 1
ATOM 1973 N N . PRO A 1 253 ? -18.616 -14.485 23.447 1.00 43.91 253 PRO A N 1
ATOM 1974 C CA . PRO A 1 253 ? -17.242 -14.021 23.576 1.00 43.91 253 PRO A CA 1
ATOM 1975 C C . PRO A 1 253 ? -16.788 -13.320 22.291 1.00 43.91 253 PRO A C 1
ATOM 1977 O O . PRO A 1 253 ? -17.115 -13.737 21.174 1.00 43.91 253 PRO A O 1
ATOM 1980 N N . ALA A 1 254 ? -16.024 -12.241 22.445 1.00 43.84 254 ALA A N 1
ATOM 1981 C CA . ALA A 1 254 ? -15.415 -11.543 21.326 1.00 43.84 254 ALA A CA 1
ATOM 1982 C C . ALA A 1 254 ? -14.467 -12.470 20.563 1.00 43.84 254 ALA A C 1
ATOM 1984 O O . ALA A 1 254 ? -13.531 -13.040 21.122 1.00 43.84 254 ALA A O 1
ATOM 1985 N N . SER A 1 255 ? -14.693 -12.595 19.255 1.00 49.19 255 SER A N 1
ATOM 1986 C CA . SER A 1 255 ? -13.763 -13.275 18.361 1.00 49.19 255 SER A CA 1
ATOM 1987 C C . SER A 1 255 ? -12.440 -12.506 18.343 1.00 49.19 255 SER A C 1
ATOM 1989 O O . SER A 1 255 ? -12.319 -11.479 17.675 1.00 49.19 255 SER A O 1
ATOM 1991 N N . GLY A 1 256 ? -11.440 -13.003 19.071 1.00 45.66 256 GLY A N 1
ATOM 1992 C CA . GLY A 1 256 ? -10.051 -12.696 18.765 1.00 45.66 256 GLY A CA 1
ATOM 1993 C C . GLY A 1 256 ? -9.704 -13.220 17.363 1.00 45.66 256 GLY A C 1
ATOM 1994 O O . GLY A 1 256 ? -10.389 -14.099 16.839 1.00 45.66 256 GLY A O 1
ATOM 1995 N N . PRO A 1 257 ? -8.632 -12.727 16.731 1.00 43.22 257 PRO A N 1
ATOM 1996 C CA . PRO A 1 257 ? -8.259 -13.105 15.365 1.00 43.22 257 PRO A CA 1
ATOM 1997 C C . PRO A 1 257 ? -7.718 -14.540 15.212 1.00 43.22 257 PRO A C 1
ATOM 1999 O O . PRO A 1 257 ? -7.127 -14.876 14.189 1.00 43.22 257 PRO A O 1
ATOM 2002 N N . VAL A 1 258 ? -7.919 -15.401 16.208 1.00 40.75 258 VAL A N 1
ATOM 2003 C CA . VAL A 1 258 ? -7.606 -16.827 16.140 1.00 40.75 258 VAL A CA 1
ATOM 2004 C C . VAL A 1 258 ? -8.908 -17.568 15.853 1.00 40.75 258 VAL A C 1
ATOM 2006 O O . VAL A 1 258 ? -9.554 -18.098 16.748 1.00 40.75 258 VAL A O 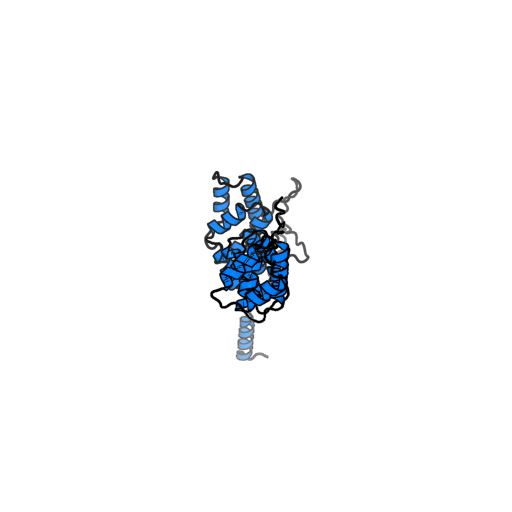1
ATOM 2009 N N . GLN A 1 259 ? -9.325 -17.577 14.589 1.00 44.19 259 GLN A N 1
ATOM 2010 C CA . GLN A 1 259 ? -10.321 -18.540 14.129 1.00 44.19 259 GLN A CA 1
ATOM 2011 C C . GLN A 1 259 ? -9.606 -19.841 13.761 1.00 44.19 259 GLN A C 1
ATOM 2013 O O . GLN A 1 259 ? -9.056 -19.969 12.668 1.00 44.19 259 GLN A O 1
ATOM 2018 N N . ARG A 1 260 ? -9.634 -20.803 14.685 1.00 36.84 260 ARG A N 1
ATOM 2019 C CA . ARG A 1 260 ? -9.688 -22.235 14.370 1.00 36.84 260 ARG A CA 1
ATOM 2020 C C . ARG A 1 260 ? -10.625 -22.912 15.368 1.00 36.84 260 ARG A C 1
ATOM 2022 O O . ARG A 1 260 ? -10.331 -22.945 16.554 1.00 36.84 260 ARG A O 1
ATOM 2029 N N . GLU A 1 261 ? -11.756 -23.368 14.835 1.00 40.81 261 GLU A N 1
ATOM 2030 C CA . GLU A 1 261 ? -12.468 -24.597 15.206 1.00 40.81 261 GLU A CA 1
ATOM 2031 C C . GLU A 1 261 ? -12.490 -24.938 16.703 1.00 40.81 261 GLU A C 1
ATOM 2033 O O . GLU A 1 261 ? -11.756 -25.799 17.166 1.00 40.81 261 GLU A O 1
ATOM 2038 N N . THR A 1 262 ? -13.328 -24.246 17.471 1.00 38.91 262 THR A N 1
ATOM 2039 C CA . THR A 1 262 ? -14.193 -24.820 18.520 1.00 38.91 262 THR A CA 1
ATOM 2040 C C . THR A 1 262 ? -14.944 -23.669 19.181 1.00 38.91 262 THR A C 1
ATOM 2042 O O . THR A 1 262 ? -14.393 -22.857 19.918 1.00 38.91 262 THR A O 1
ATOM 2045 N N . GLU A 1 263 ? -16.227 -23.561 18.853 1.00 44.16 263 GLU A N 1
ATOM 2046 C CA . GLU A 1 263 ? -17.161 -22.619 19.456 1.00 44.16 263 GLU A CA 1
ATOM 2047 C C . GLU A 1 263 ? -17.432 -23.029 20.909 1.00 44.16 263 GLU A C 1
ATOM 2049 O O . GLU A 1 263 ? -18.372 -23.762 21.211 1.00 44.16 263 GLU A O 1
ATOM 2054 N N . THR A 1 264 ? -16.602 -22.569 21.841 1.00 43.28 264 THR A N 1
ATOM 2055 C CA . THR A 1 264 ? -16.928 -22.629 23.265 1.00 43.28 264 THR A CA 1
ATOM 2056 C C . THR A 1 264 ? -17.860 -21.469 23.599 1.00 43.28 264 THR A C 1
ATOM 2058 O O . THR A 1 264 ? -17.452 -20.342 23.876 1.00 43.28 264 THR A O 1
ATOM 2061 N N . LEU A 1 265 ? -19.163 -21.748 23.533 1.00 46.44 265 LEU A N 1
ATOM 2062 C CA . LEU A 1 265 ? -20.178 -20.917 24.173 1.00 46.44 265 LEU A CA 1
ATOM 2063 C C . LEU A 1 265 ? -19.803 -20.762 25.653 1.00 46.44 265 LEU A C 1
ATOM 2065 O O . LEU A 1 265 ? -19.606 -21.761 26.346 1.00 46.44 265 LEU A O 1
ATOM 2069 N N . LEU A 1 266 ? -19.710 -19.520 26.136 1.00 43.59 266 LEU A N 1
ATOM 2070 C CA . LEU A 1 266 ? -19.600 -19.241 27.565 1.00 43.59 266 LEU A CA 1
ATOM 2071 C C . LEU A 1 266 ? -20.905 -19.706 28.219 1.00 43.59 266 LEU A C 1
ATOM 2073 O O . LEU A 1 266 ? -21.924 -19.019 28.150 1.00 43.59 266 LEU A O 1
ATOM 2077 N N . ARG A 1 267 ? -20.898 -20.913 28.793 1.00 41.75 267 ARG A N 1
ATOM 2078 C CA . ARG A 1 267 ? -21.989 -21.355 29.659 1.00 41.75 267 ARG A CA 1
ATOM 2079 C C . ARG A 1 267 ? -21.952 -20.513 30.936 1.00 41.75 267 ARG A C 1
ATOM 2081 O O . ARG A 1 267 ? -20.859 -20.250 31.439 1.00 41.75 267 ARG A O 1
ATOM 2088 N N . PRO A 1 268 ? -23.112 -20.097 31.469 1.00 36.59 268 PRO A N 1
ATOM 2089 C CA . PRO A 1 268 ? -23.161 -19.550 32.814 1.00 36.59 268 PRO A CA 1
ATOM 2090 C C . PRO A 1 268 ? -22.585 -20.600 33.766 1.00 36.59 268 PRO A C 1
ATOM 2092 O O . PRO A 1 268 ? -22.980 -21.767 33.715 1.00 36.59 268 PRO A O 1
ATOM 2095 N N . SER A 1 269 ? -21.620 -20.199 34.587 1.00 37.22 269 SER A N 1
ATOM 2096 C CA . SER A 1 269 ? -21.105 -21.026 35.670 1.00 37.22 269 SER A CA 1
ATOM 2097 C C . SER A 1 269 ? -22.258 -21.300 36.631 1.00 37.22 269 SER A C 1
ATOM 2099 O O . SER A 1 269 ? -22.643 -20.426 37.406 1.00 37.22 269 SER A O 1
ATOM 2101 N N . SER A 1 270 ? -22.854 -22.4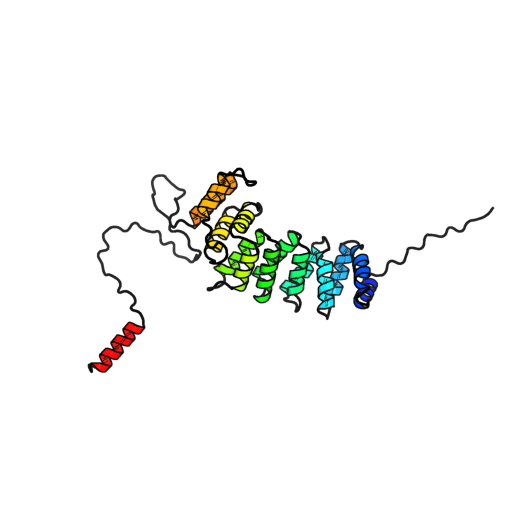87 36.549 1.00 37.47 270 SER A N 1
ATOM 2102 C CA . SER A 1 270 ? -23.664 -23.006 37.644 1.00 37.47 270 SER A CA 1
ATOM 2103 C C . SER A 1 270 ? -22.745 -23.170 38.850 1.00 37.47 270 SER A C 1
ATOM 2105 O O . SER A 1 270 ? -21.687 -23.780 38.714 1.00 37.47 270 SER A O 1
ATOM 2107 N N . GLU A 1 271 ? -23.143 -22.628 39.998 1.00 41.91 271 GLU A N 1
ATOM 2108 C CA . GLU A 1 271 ? -22.438 -22.594 41.294 1.00 41.91 271 GLU A CA 1
ATOM 2109 C C . GLU A 1 271 ? -22.126 -23.979 41.920 1.00 41.91 271 GLU A C 1
ATOM 2111 O O . GLU A 1 271 ? -22.107 -24.116 43.136 1.00 41.91 271 GLU A O 1
ATOM 2116 N N . ASN A 1 272 ? -21.857 -25.023 41.132 1.00 40.09 272 ASN A N 1
ATOM 2117 C CA . ASN A 1 272 ? -21.665 -26.392 41.623 1.00 40.09 272 ASN A CA 1
ATOM 2118 C C . ASN A 1 272 ? -20.353 -27.080 41.207 1.00 40.09 272 ASN A C 1
ATOM 2120 O O . ASN A 1 272 ? -20.235 -28.289 41.386 1.00 40.09 272 ASN A O 1
ATOM 2124 N N . ASP A 1 273 ? -19.336 -26.337 40.765 1.00 40.91 273 ASP A N 1
ATOM 2125 C CA . ASP A 1 273 ? -17.978 -26.878 40.594 1.00 40.91 273 ASP A CA 1
ATOM 2126 C C . ASP A 1 273 ? -17.089 -26.541 41.805 1.00 40.91 273 ASP A C 1
ATOM 2128 O O . ASP A 1 273 ? -16.060 -25.878 41.709 1.00 40.91 273 ASP A O 1
ATOM 2132 N N . LEU A 1 274 ? -17.479 -27.036 42.983 1.00 48.97 274 LEU A N 1
ATOM 2133 C CA . LEU A 1 274 ? -16.514 -27.344 44.039 1.00 48.97 274 LEU A CA 1
ATOM 2134 C C . LEU A 1 274 ? -15.805 -28.642 43.643 1.00 48.97 274 LEU A C 1
ATOM 2136 O O . LEU A 1 274 ? -16.222 -29.717 44.071 1.00 48.97 274 LEU A O 1
ATOM 2140 N N . ARG A 1 275 ? -14.769 -28.562 42.799 1.00 45.00 275 ARG A N 1
ATOM 2141 C CA . ARG A 1 275 ? -13.827 -29.670 42.572 1.00 45.00 275 ARG A CA 1
ATOM 2142 C C . ARG A 1 275 ? -12.502 -29.175 41.989 1.00 45.00 275 ARG A C 1
ATOM 2144 O O . ARG A 1 275 ? -12.438 -28.762 40.841 1.00 45.00 275 ARG A O 1
ATOM 2151 N N . GLU A 1 276 ? -11.491 -29.272 42.852 1.00 43.66 276 GLU A N 1
ATOM 2152 C CA . GLU A 1 276 ? -10.041 -29.318 42.613 1.00 43.66 276 GLU A CA 1
ATOM 2153 C C . GLU A 1 276 ? -9.438 -28.181 41.772 1.00 43.66 276 GLU A C 1
ATOM 2155 O O . GLU A 1 276 ? -9.479 -28.173 40.544 1.00 43.66 276 GLU A O 1
ATOM 2160 N N . GLU A 1 277 ? -8.801 -27.235 42.473 1.00 41.56 277 GLU A N 1
ATOM 2161 C CA . GLU A 1 277 ? -7.884 -26.265 41.875 1.00 41.56 277 GLU A CA 1
ATOM 2162 C C . GLU A 1 277 ? -6.837 -26.994 41.012 1.00 41.56 277 GLU A C 1
ATOM 2164 O O . GLU A 1 277 ? -6.103 -27.843 41.529 1.00 41.56 277 GLU A O 1
ATOM 2169 N N . PRO A 1 278 ? -6.711 -26.686 39.709 1.00 44.69 278 PRO A N 1
ATOM 2170 C CA . PRO A 1 278 ? -5.573 -27.155 38.943 1.00 44.69 278 PRO A CA 1
ATOM 2171 C C . PRO A 1 278 ? -4.331 -26.419 39.451 1.00 44.69 278 PRO A C 1
ATOM 2173 O O . PRO A 1 278 ? -4.239 -25.197 39.329 1.00 44.69 278 PRO A O 1
ATOM 2176 N N . GLU A 1 279 ? -3.382 -27.166 40.022 1.00 49.69 279 GLU A N 1
ATOM 2177 C CA . GLU A 1 279 ? -2.080 -26.641 40.434 1.00 49.69 279 GLU A CA 1
ATOM 2178 C C . GLU A 1 279 ? -1.480 -25.780 39.313 1.00 49.69 279 GLU A C 1
ATOM 2180 O O . GLU A 1 279 ? -1.259 -26.243 38.188 1.00 49.69 279 GLU A O 1
ATOM 2185 N N . GLU A 1 280 ? -1.211 -24.510 39.620 1.00 54.91 280 GLU A N 1
ATOM 2186 C CA . GLU A 1 280 ? -0.569 -23.594 38.686 1.00 54.91 280 GLU A CA 1
ATOM 2187 C C . GLU A 1 280 ? 0.728 -24.216 38.136 1.00 54.91 280 GLU A C 1
ATOM 2189 O O . GLU A 1 280 ? 1.504 -24.817 38.894 1.00 54.91 280 GLU A O 1
ATOM 2194 N N . PRO A 1 281 ? 1.025 -24.071 36.828 1.00 47.69 281 PRO A N 1
ATOM 2195 C CA . PRO A 1 281 ? 2.256 -24.587 36.257 1.00 47.69 281 PRO A CA 1
ATOM 2196 C C . PRO A 1 281 ? 3.438 -23.854 36.888 1.00 47.69 281 PRO A C 1
ATOM 2198 O O . PRO A 1 281 ? 3.816 -22.755 36.476 1.00 47.69 281 PRO A O 1
ATOM 2201 N N . ARG A 1 282 ? 4.032 -24.481 37.909 1.00 57.69 282 ARG A N 1
ATOM 2202 C CA . ARG A 1 282 ? 5.165 -23.902 38.619 1.00 57.69 282 ARG A CA 1
ATOM 2203 C C . ARG A 1 282 ? 6.282 -23.584 37.618 1.00 57.69 282 ARG A C 1
ATOM 2205 O O . ARG A 1 282 ? 6.596 -24.428 36.767 1.00 57.69 282 ARG A O 1
ATOM 2212 N N . PRO A 1 283 ? 6.918 -22.407 37.713 1.00 64.56 283 PRO A N 1
ATOM 2213 C CA . PRO A 1 283 ? 7.968 -22.010 36.786 1.00 64.56 283 PRO A CA 1
ATOM 2214 C C . PRO A 1 283 ? 9.104 -23.044 36.755 1.00 64.56 283 PRO A C 1
ATOM 2216 O O . PRO A 1 283 ? 9.460 -23.588 37.798 1.00 64.56 283 PRO A O 1
ATOM 2219 N N . TRP A 1 284 ? 9.703 -23.318 35.594 1.00 62.94 284 TRP A N 1
ATOM 2220 C CA . TRP A 1 284 ? 10.671 -24.419 35.420 1.00 62.94 284 TRP A CA 1
ATOM 2221 C C . TRP A 1 284 ? 11.858 -24.392 36.408 1.00 62.94 284 TRP A C 1
ATOM 2223 O O . TRP A 1 284 ? 12.339 -25.445 36.824 1.00 62.94 284 TRP A O 1
ATOM 2233 N N . TRP A 1 285 ? 12.276 -23.209 36.864 1.00 61.94 285 TRP A N 1
ATOM 2234 C CA . TRP A 1 285 ? 13.323 -23.029 37.879 1.00 61.94 285 TRP A CA 1
ATOM 2235 C C . TRP A 1 285 ? 12.916 -23.491 39.291 1.00 61.94 285 TRP A C 1
ATOM 2237 O O . TRP A 1 285 ? 13.783 -23.872 40.070 1.00 61.94 285 TRP A O 1
ATOM 2247 N N . SER A 1 286 ? 11.621 -23.554 39.619 1.00 68.25 286 SER A N 1
ATOM 2248 C CA . SER A 1 286 ? 11.141 -24.109 40.900 1.00 68.25 286 SER A CA 1
ATOM 2249 C C . SER A 1 286 ? 11.286 -25.635 40.974 1.00 68.25 286 SER A C 1
ATOM 2251 O O . SER A 1 286 ? 11.591 -26.176 42.033 1.00 68.25 286 SER A O 1
ATOM 2253 N N . ARG A 1 287 ? 11.161 -26.331 39.833 1.00 65.12 287 ARG A N 1
ATOM 2254 C CA . ARG A 1 287 ? 11.426 -27.777 39.721 1.00 65.12 287 ARG A CA 1
ATOM 2255 C C . ARG A 1 287 ? 12.921 -28.081 39.809 1.00 65.12 287 ARG A C 1
ATOM 2257 O O . ARG A 1 287 ? 13.310 -29.106 40.360 1.00 65.12 287 ARG A O 1
ATOM 2264 N N . LEU A 1 288 ? 13.753 -27.174 39.292 1.00 65.62 288 LEU A N 1
ATOM 2265 C CA . LEU A 1 288 ? 15.209 -27.259 39.405 1.00 65.62 288 LEU A CA 1
ATOM 2266 C C . LEU A 1 288 ? 15.667 -27.029 40.855 1.00 65.62 288 LEU A C 1
ATOM 2268 O O . LEU A 1 288 ? 16.493 -27.780 41.359 1.00 65.62 288 LEU A O 1
ATOM 2272 N N . ALA A 1 289 ? 15.083 -26.041 41.541 1.00 64.69 289 ALA A N 1
ATOM 2273 C CA . ALA A 1 289 ? 15.371 -25.748 42.943 1.00 64.69 289 ALA A CA 1
ATOM 2274 C C . ALA A 1 289 ? 14.946 -26.886 43.890 1.00 64.69 289 ALA A C 1
ATOM 2276 O O . ALA A 1 289 ? 15.665 -27.164 44.844 1.00 64.69 289 ALA A O 1
ATOM 2277 N N . GLY A 1 290 ? 13.829 -27.567 43.601 1.00 68.56 290 GLY A N 1
ATOM 2278 C CA . GLY A 1 290 ? 13.409 -28.772 44.328 1.00 68.56 290 GLY A CA 1
ATOM 2279 C C . GLY A 1 290 ? 14.408 -29.919 44.173 1.00 68.56 290 GLY A C 1
ATOM 2280 O O . GLY A 1 290 ? 14.937 -30.398 45.163 1.00 68.56 290 GLY A O 1
ATOM 2281 N N . ARG A 1 291 ? 14.791 -30.261 42.934 1.00 66.06 291 ARG A N 1
ATOM 2282 C CA . ARG A 1 291 ? 15.774 -31.333 42.676 1.00 66.06 291 ARG A CA 1
ATOM 2283 C C . ARG A 1 291 ? 17.160 -31.065 43.258 1.00 66.06 291 ARG A C 1
ATOM 2285 O O . ARG A 1 291 ? 17.838 -32.003 43.655 1.00 66.06 291 ARG A O 1
ATOM 2292 N N . ILE A 1 292 ? 17.599 -29.806 43.281 1.00 68.19 292 ILE A N 1
ATOM 2293 C CA . ILE A 1 292 ? 18.872 -29.427 43.910 1.00 68.19 292 ILE A CA 1
ATOM 2294 C C . ILE A 1 292 ? 18.776 -29.576 45.431 1.00 68.19 292 ILE A C 1
ATOM 2296 O O . ILE A 1 292 ? 19.746 -29.996 46.051 1.00 68.19 292 ILE A O 1
ATOM 2300 N N . ARG A 1 293 ? 17.616 -29.277 46.026 1.00 65.19 293 ARG A N 1
ATOM 2301 C CA . ARG A 1 293 ? 17.375 -29.473 47.459 1.00 65.19 293 ARG A CA 1
ATOM 2302 C C . ARG A 1 293 ? 17.325 -30.961 47.823 1.00 65.19 293 ARG A C 1
ATOM 2304 O O . ARG A 1 293 ? 18.026 -31.358 48.740 1.00 65.19 293 ARG A O 1
ATOM 2311 N N . ASP A 1 294 ? 16.643 -31.787 47.033 1.00 70.81 294 ASP A N 1
ATOM 2312 C CA . ASP A 1 294 ? 16.570 -33.241 47.258 1.00 70.81 294 ASP A CA 1
ATOM 2313 C C . ASP A 1 294 ? 17.948 -33.926 47.115 1.00 70.81 294 ASP A C 1
ATOM 2315 O O . ASP A 1 294 ? 18.277 -34.847 47.859 1.00 70.81 294 ASP A O 1
ATOM 2319 N N . LEU A 1 295 ? 18.802 -33.427 46.209 1.00 62.72 295 LEU A N 1
ATOM 2320 C CA . LEU A 1 295 ? 20.195 -33.876 46.060 1.00 62.72 295 LEU A CA 1
ATOM 2321 C C . LEU A 1 295 ? 21.114 -33.429 47.207 1.00 62.72 295 LEU A C 1
ATOM 2323 O O . LEU A 1 295 ? 22.130 -34.078 47.451 1.00 62.72 295 LEU A O 1
ATOM 2327 N N . LEU A 1 296 ? 20.789 -32.326 47.884 1.00 62.03 296 LEU A N 1
ATOM 2328 C CA . LEU A 1 296 ? 21.543 -31.821 49.035 1.00 62.03 296 LEU A CA 1
ATOM 2329 C C . LEU A 1 296 ? 21.083 -32.456 50.354 1.00 62.03 296 LEU A C 1
ATOM 2331 O O . LEU A 1 296 ? 21.909 -32.629 51.246 1.00 62.03 296 LEU A O 1
ATOM 2335 N N . ASP A 1 297 ? 19.812 -32.853 50.450 1.00 64.56 297 ASP A N 1
ATOM 2336 C CA . ASP A 1 297 ? 19.225 -33.467 51.648 1.00 64.56 297 ASP A CA 1
ATOM 2337 C C . ASP A 1 297 ? 19.339 -35.008 51.670 1.00 64.56 297 ASP A C 1
ATOM 2339 O O . ASP A 1 297 ? 18.942 -35.647 52.642 1.00 64.56 297 ASP A O 1
ATOM 2343 N N . GLY A 1 298 ? 19.943 -35.621 50.644 1.00 52.06 298 GLY A N 1
ATOM 2344 C CA . GLY A 1 298 ? 20.453 -36.994 50.714 1.00 52.06 298 GLY A CA 1
ATOM 2345 C C . GLY A 1 298 ? 19.398 -38.078 50.960 1.00 52.06 298 GLY A C 1
ATOM 2346 O O . GLY A 1 298 ? 19.651 -39.004 51.731 1.00 52.06 298 GLY A O 1
ATOM 2347 N N . SER A 1 299 ? 18.241 -38.002 50.298 1.00 46.81 299 SER A N 1
ATOM 2348 C CA . SER A 1 299 ? 17.267 -39.104 50.270 1.00 46.81 299 SER A CA 1
ATOM 2349 C C . SER A 1 299 ? 17.050 -39.591 48.835 1.00 46.81 299 SER A C 1
ATOM 2351 O O . SER A 1 299 ? 16.713 -38.814 47.945 1.00 46.81 299 SER A O 1
ATOM 2353 N N . VAL A 1 300 ? 17.360 -40.874 48.620 1.00 48.78 300 VAL A N 1
ATOM 2354 C CA . VAL A 1 300 ? 17.181 -41.634 47.368 1.00 48.78 300 VAL A CA 1
ATOM 2355 C C . VAL A 1 300 ? 15.711 -41.962 47.157 1.00 48.78 300 VAL A C 1
ATOM 2357 O O . VAL A 1 300 ? 15.073 -42.372 48.153 1.00 48.78 300 VAL A O 1
#

Secondary structure (DSSP, 8-state):
-------PPP------HHHHHHHHHHS-TTTHHHHHHHHHTS-HHHHHHHHHHHHHH--SHHHHHHHHHHHTTS--HHHHHHHHHHHHTT-TTHHHHHHHHHHH--HHHHHHHHHHHHHS-HHHHHHHHHHHHHTT-TTHHHHHHHHHHTS-SS--HHHHHHHHTT-SHHHHHHHHHH-TTS-HHHHHHHHHHHHTSTTTSTT--HHHHHHHHHHS--SS-HHHHHHHHHHHHHHHSSEEPPSS-TT---PEEP--S---S---------TT----PPPP---HHHHHHHHHHHHHTT--